Protein AF-A0A966UN78-F1 (afdb_monomer_lite)

pLDDT: mean 95.34, std 5.58, range [66.38, 98.81]

Structure (mmCIF, N/CA/C/O backbone):
data_AF-A0A966UN78-F1
#
_entry.id   AF-A0A966UN78-F1
#
loop_
_atom_site.group_PDB
_atom_site.id
_atom_site.type_symbol
_atom_site.label_atom_id
_atom_site.label_alt_id
_atom_site.label_comp_id
_atom_site.label_asym_id
_atom_site.label_entity_id
_atom_site.label_seq_id
_atom_site.pdbx_PDB_ins_code
_atom_site.Cartn_x
_atom_site.Cartn_y
_atom_site.Cartn_z
_atom_site.occupancy
_atom_site.B_iso_or_equiv
_atom_site.auth_seq_id
_atom_site.auth_comp_id
_atom_site.auth_asym_id
_atom_site.auth_atom_id
_atom_site.pdbx_PDB_model_num
ATOM 1 N N . MET A 1 1 ? -16.111 4.090 7.405 1.00 94.88 1 MET A N 1
ATOM 2 C CA . MET A 1 1 ? -15.832 3.271 8.612 1.00 94.88 1 MET A CA 1
ATOM 3 C C . MET A 1 1 ? -16.312 3.944 9.893 1.00 94.88 1 MET A C 1
ATOM 5 O O . MET A 1 1 ? -17.279 3.450 10.455 1.00 94.88 1 MET A O 1
ATOM 9 N N . ARG A 1 2 ? -15.715 5.064 10.340 1.00 96.12 2 ARG A N 1
ATOM 10 C CA . ARG A 1 2 ? -16.101 5.729 11.603 1.00 96.12 2 ARG A CA 1
ATOM 11 C C . ARG A 1 2 ? -17.597 6.053 11.703 1.00 96.12 2 ARG A C 1
ATOM 13 O O . ARG A 1 2 ? -18.229 5.665 12.675 1.00 96.12 2 ARG A O 1
ATOM 20 N N . GLU A 1 3 ? -18.175 6.699 10.687 1.00 94.56 3 GLU A N 1
ATOM 21 C CA . GLU A 1 3 ? -19.609 7.063 10.683 1.00 94.56 3 GLU A CA 1
ATOM 22 C C . GLU A 1 3 ? -20.559 5.854 10.698 1.00 94.56 3 GLU A C 1
ATOM 24 O O . GLU A 1 3 ? -21.733 5.993 11.016 1.00 94.56 3 GLU A O 1
ATOM 29 N N . ARG A 1 4 ? -20.049 4.657 10.385 1.00 95.06 4 ARG A N 1
ATOM 30 C CA . ARG A 1 4 ? -20.798 3.394 10.399 1.00 95.06 4 ARG A CA 1
ATOM 31 C C . ARG A 1 4 ? -20.566 2.588 11.684 1.00 95.06 4 ARG A C 1
ATOM 33 O O . ARG A 1 4 ? -20.842 1.398 11.718 1.00 95.06 4 ARG A O 1
ATOM 40 N N . GLY A 1 5 ? -20.028 3.221 12.729 1.00 97.06 5 GLY A N 1
ATOM 41 C CA . GLY A 1 5 ? -19.839 2.616 14.052 1.00 97.06 5 GLY A CA 1
ATOM 42 C C . GLY A 1 5 ? -18.548 1.811 14.226 1.00 97.06 5 GLY A C 1
ATOM 43 O O . GLY A 1 5 ? -18.274 1.341 15.327 1.00 97.06 5 GLY A O 1
ATOM 44 N N . ALA A 1 6 ? -17.721 1.673 13.185 1.00 98.19 6 ALA A N 1
ATOM 45 C CA . ALA A 1 6 ? -16.423 1.019 13.316 1.00 98.19 6 ALA A CA 1
ATOM 46 C C . ALA A 1 6 ? -15.405 1.910 14.055 1.00 98.19 6 ALA A C 1
ATOM 48 O O . ALA A 1 6 ? -15.526 3.139 14.114 1.00 98.19 6 ALA A O 1
ATOM 49 N N . MET A 1 7 ? -14.353 1.273 14.566 1.00 98.38 7 MET A N 1
ATOM 50 C CA . MET A 1 7 ? -13.231 1.910 15.255 1.00 98.38 7 MET A CA 1
ATOM 51 C C . MET A 1 7 ? -11.964 1.829 14.390 1.00 98.38 7 MET A C 1
ATOM 53 O O . MET A 1 7 ? -11.153 0.933 14.601 1.00 98.38 7 MET A O 1
ATOM 57 N N . PRO A 1 8 ? -11.799 2.698 13.372 1.00 98.44 8 PRO A N 1
ATOM 58 C CA . PRO A 1 8 ? -10.654 2.618 12.472 1.00 98.44 8 PRO A CA 1
ATOM 59 C C . PRO A 1 8 ? -9.356 2.993 13.187 1.00 98.44 8 PRO A C 1
ATOM 61 O O . PRO A 1 8 ? -9.290 4.034 13.836 1.00 98.44 8 PRO A O 1
ATOM 64 N N . TYR A 1 9 ? -8.325 2.178 13.003 1.00 98.75 9 TYR A N 1
ATOM 65 C CA . TYR A 1 9 ? -6.932 2.513 13.287 1.00 98.75 9 TYR A CA 1
ATOM 66 C C . TYR A 1 9 ? -6.228 2.736 11.947 1.00 98.75 9 TYR A C 1
ATOM 68 O O . TYR A 1 9 ? -6.509 2.025 10.980 1.00 98.75 9 TYR A O 1
ATOM 76 N N . ALA A 1 10 ? -5.355 3.735 11.870 1.00 98.62 10 ALA A N 1
ATOM 77 C CA . ALA A 1 10 ? -4.631 4.070 10.651 1.00 98.62 10 ALA A CA 1
ATOM 78 C C . ALA A 1 10 ? -3.139 3.768 10.812 1.00 98.62 10 ALA A C 1
ATOM 80 O O . ALA A 1 10 ? -2.487 4.282 11.716 1.00 98.62 10 ALA A O 1
ATOM 81 N N . TYR A 1 11 ? -2.588 2.973 9.900 1.00 98.56 11 TYR A N 1
ATOM 82 C CA . TYR A 1 11 ? -1.167 2.644 9.870 1.00 98.56 11 TYR A CA 1
ATOM 83 C C . TYR A 1 11 ? -0.613 3.077 8.520 1.00 98.56 11 TYR A C 1
ATOM 85 O O . TYR A 1 11 ? -1.038 2.578 7.480 1.00 98.56 11 TYR A O 1
ATOM 93 N N . THR A 1 12 ? 0.295 4.043 8.543 1.00 98.50 12 THR A N 1
ATOM 94 C CA . THR A 1 12 ? 0.973 4.560 7.352 1.00 98.50 12 THR A CA 1
ATOM 95 C C . THR A 1 12 ? 2.371 3.975 7.330 1.00 98.50 12 THR A C 1
ATOM 97 O O . THR A 1 12 ? 3.087 4.111 8.315 1.00 98.50 12 THR A O 1
ATOM 100 N N . ALA A 1 13 ? 2.765 3.315 6.245 1.00 98.38 13 ALA A N 1
ATOM 101 C CA . ALA A 1 13 ? 4.126 2.813 6.106 1.00 98.38 13 ALA A CA 1
ATOM 102 C C . ALA A 1 13 ? 5.032 3.913 5.539 1.00 98.38 13 ALA A C 1
ATOM 104 O O . ALA A 1 13 ? 4.772 4.399 4.441 1.00 98.38 13 ALA A O 1
ATOM 105 N N . ASP A 1 14 ? 6.111 4.260 6.239 1.00 98.19 14 ASP A N 1
ATOM 106 C CA . ASP A 1 14 ? 7.225 4.966 5.607 1.00 98.19 14 ASP A CA 1
ATOM 107 C C . ASP A 1 14 ? 8.073 3.938 4.853 1.00 98.19 14 ASP A C 1
ATOM 109 O O . ASP A 1 14 ? 8.809 3.144 5.439 1.00 98.19 14 ASP A O 1
ATOM 113 N N . ILE A 1 15 ? 7.915 3.929 3.532 1.00 98.00 15 ILE A N 1
ATOM 114 C CA . ILE A 1 15 ? 8.659 3.076 2.598 1.00 98.00 15 ILE A CA 1
ATOM 115 C C . ILE A 1 15 ? 9.597 3.897 1.705 1.00 98.00 15 ILE A C 1
ATOM 117 O O . ILE A 1 15 ? 10.007 3.413 0.650 1.00 98.00 15 ILE A O 1
ATOM 121 N N . GLY A 1 16 ? 9.915 5.137 2.104 1.00 96.75 16 GLY A N 1
ATOM 122 C CA . GLY A 1 16 ? 10.785 6.044 1.352 1.00 96.75 16 GLY A CA 1
ATOM 123 C C . GLY A 1 16 ? 10.235 6.389 -0.032 1.00 96.75 16 GLY A C 1
ATOM 124 O O . GLY A 1 16 ? 10.958 6.289 -1.020 1.00 96.75 16 GLY A O 1
ATOM 125 N N . GLN A 1 17 ? 8.941 6.713 -0.117 1.00 95.62 17 GLN A N 1
ATOM 126 C CA . GLN A 1 17 ? 8.299 7.051 -1.389 1.00 95.62 17 GLN A CA 1
ATOM 127 C C . GLN A 1 17 ? 8.908 8.341 -1.966 1.00 95.62 17 GLN A C 1
ATOM 129 O O . GLN A 1 17 ? 8.935 9.350 -1.263 1.00 95.62 17 GLN A O 1
ATOM 134 N N . PRO A 1 18 ? 9.378 8.344 -3.226 1.00 93.38 18 PRO A N 1
ATOM 135 C CA . PRO A 1 18 ? 9.997 9.527 -3.826 1.00 93.38 18 PRO A CA 1
ATOM 136 C C . PRO A 1 18 ? 8.992 10.647 -4.142 1.00 93.38 18 PRO A C 1
ATOM 138 O O . PRO A 1 18 ? 9.383 11.799 -4.303 1.00 93.38 18 PRO A O 1
ATOM 141 N N . ASP A 1 19 ? 7.698 10.329 -4.220 1.00 89.12 19 ASP A N 1
ATOM 142 C CA . ASP A 1 19 ? 6.615 11.262 -4.534 1.00 89.12 19 ASP A CA 1
ATOM 143 C C . ASP A 1 19 ? 5.827 11.762 -3.313 1.00 89.12 19 ASP A C 1
ATOM 145 O O . ASP A 1 19 ? 4.853 12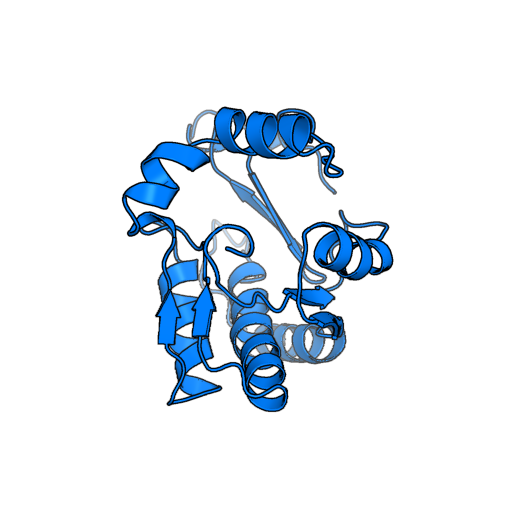.500 -3.485 1.00 89.12 19 ASP A O 1
ATOM 149 N N . GLU A 1 20 ? 6.248 11.414 -2.094 1.00 89.06 20 GLU A N 1
ATOM 150 C CA . GLU A 1 20 ? 5.646 11.912 -0.856 1.00 89.06 20 GLU A CA 1
ATOM 151 C C . GLU A 1 20 ? 6.626 12.811 -0.097 1.00 89.06 20 GLU A C 1
ATOM 153 O O . GLU A 1 20 ? 7.712 12.400 0.303 1.00 89.06 20 GLU A O 1
ATOM 158 N N . THR A 1 21 ? 6.227 14.065 0.110 1.00 87.38 21 THR A N 1
ATOM 159 C CA . THR A 1 21 ? 7.063 15.097 0.740 1.00 87.38 21 THR A CA 1
ATOM 160 C C . THR A 1 21 ? 6.675 15.377 2.188 1.00 87.38 21 THR A C 1
ATOM 162 O O . THR A 1 21 ? 7.410 16.074 2.880 1.00 87.38 21 THR A O 1
ATOM 165 N N . ASP A 1 22 ? 5.512 14.898 2.639 1.00 91.06 22 ASP A N 1
ATOM 166 C CA . ASP A 1 22 ? 4.956 15.206 3.960 1.00 91.06 22 ASP A CA 1
ATOM 167 C C . ASP A 1 22 ? 4.225 13.991 4.565 1.00 91.06 22 ASP A C 1
ATOM 169 O O . ASP A 1 22 ? 3.014 14.006 4.829 1.00 91.06 22 ASP A O 1
ATOM 173 N N . LEU A 1 23 ? 4.989 12.913 4.790 1.00 92.25 23 LEU A N 1
ATOM 174 C CA . LEU A 1 23 ? 4.516 11.699 5.471 1.00 92.25 23 LEU A CA 1
ATOM 175 C C . LEU A 1 23 ? 4.018 11.992 6.895 1.00 92.25 23 LEU A C 1
ATOM 177 O O . LEU A 1 23 ? 3.035 11.393 7.340 1.00 92.25 23 LEU A O 1
ATOM 181 N N . GLU A 1 24 ? 4.662 12.922 7.605 1.00 92.62 24 GLU A N 1
ATOM 182 C CA . GLU A 1 24 ? 4.331 13.262 8.996 1.00 92.62 24 GLU A CA 1
ATOM 183 C C . GLU A 1 24 ? 2.919 13.852 9.138 1.00 92.62 24 GLU A C 1
ATOM 185 O O . GLU A 1 24 ? 2.257 13.643 10.158 1.00 92.62 24 GLU A O 1
ATOM 190 N N . SER A 1 25 ? 2.393 14.514 8.101 1.00 93.81 25 SER A N 1
ATOM 191 C CA . SER A 1 25 ? 1.007 14.998 8.099 1.00 93.81 25 SER A CA 1
ATOM 192 C C . SER A 1 25 ? -0.053 13.891 8.024 1.00 93.81 25 SER A C 1
ATOM 194 O O . SER A 1 25 ? -1.219 14.131 8.361 1.00 93.81 25 SER A O 1
ATOM 196 N N . ILE A 1 26 ? 0.288 12.689 7.541 1.00 95.56 26 ILE A N 1
ATOM 197 C CA . ILE A 1 26 ? -0.699 11.642 7.232 1.00 95.56 26 ILE A CA 1
ATOM 198 C C . ILE A 1 26 ? -1.404 11.133 8.499 1.00 95.56 26 ILE A C 1
ATOM 200 O O . ILE A 1 26 ? -2.643 11.138 8.506 1.00 95.56 26 ILE A O 1
ATOM 204 N N . PRO A 1 27 ? -0.702 10.763 9.593 1.00 96.69 27 PRO A N 1
ATOM 205 C CA . PRO A 1 27 ? -1.364 10.359 10.832 1.00 96.69 27 PRO A CA 1
ATOM 206 C C . PRO A 1 27 ? -2.290 11.442 11.397 1.00 96.69 27 PRO A C 1
ATOM 208 O O . PRO A 1 27 ? -3.403 11.141 11.836 1.00 96.69 27 PRO A O 1
ATOM 211 N N . GLN A 1 28 ? -1.881 12.713 11.317 1.00 95.25 28 GLN A N 1
ATOM 212 C CA . GLN A 1 28 ? -2.699 13.831 11.784 1.00 95.25 28 GLN A CA 1
ATOM 213 C C . GLN A 1 28 ? -3.993 13.958 10.969 1.00 95.25 28 GLN A C 1
ATOM 215 O O . GLN A 1 28 ? -5.076 14.084 11.545 1.00 95.25 28 GLN A O 1
ATOM 220 N N . ARG A 1 29 ? -3.916 13.846 9.635 1.00 95.19 29 ARG A N 1
ATOM 221 C CA . ARG A 1 29 ? -5.107 13.826 8.767 1.00 95.19 29 ARG A CA 1
ATOM 222 C C . ARG A 1 29 ? -6.015 12.635 9.071 1.00 95.19 29 ARG A C 1
ATOM 224 O O . ARG A 1 29 ? -7.231 12.801 9.142 1.00 95.19 29 ARG A O 1
ATOM 231 N N . ALA A 1 30 ? -5.450 11.453 9.316 1.00 97.12 30 ALA A N 1
ATOM 232 C CA . ALA A 1 30 ? -6.228 10.274 9.688 1.00 97.12 30 ALA A CA 1
ATOM 233 C C . ALA A 1 30 ? -6.997 10.476 11.007 1.00 97.12 30 ALA A C 1
ATOM 235 O O . ALA A 1 30 ? -8.173 10.111 11.097 1.00 97.12 30 ALA A O 1
ATOM 236 N N . LYS A 1 31 ? -6.380 11.120 12.009 1.00 97.19 31 LYS A N 1
ATOM 237 C CA . LYS A 1 31 ? -7.064 11.531 13.248 1.00 97.19 31 LYS A CA 1
ATOM 238 C C . LYS A 1 31 ? -8.188 12.530 12.968 1.00 97.19 31 LYS A C 1
ATOM 240 O O . LYS A 1 31 ? -9.280 12.357 13.504 1.00 97.19 31 LYS A O 1
ATOM 245 N N . THR A 1 32 ? -7.983 13.506 12.078 1.00 96.44 32 THR A N 1
ATOM 246 C CA . THR A 1 32 ? -9.046 14.434 11.638 1.00 96.44 32 THR A CA 1
ATOM 247 C C . THR A 1 32 ? -10.232 13.707 10.992 1.00 96.44 32 THR A C 1
ATOM 249 O O . THR A 1 32 ? -11.374 14.094 11.220 1.00 96.44 32 THR A O 1
ATOM 252 N N . TYR A 1 33 ? -10.001 12.619 10.250 1.00 96.50 33 TYR A N 1
ATOM 253 C CA . TYR A 1 33 ? -11.073 11.773 9.694 1.00 96.50 33 TYR A CA 1
ATOM 254 C C . TYR A 1 33 ? -11.727 10.836 10.727 1.00 96.50 33 TYR A C 1
ATOM 256 O O . TYR A 1 33 ? -12.666 10.104 10.403 1.00 96.50 33 TYR A O 1
ATOM 264 N N . GLY A 1 34 ? -11.244 10.843 11.972 1.00 97.06 34 GLY A N 1
ATOM 265 C CA . GLY A 1 34 ? -11.802 10.082 13.080 1.00 97.06 34 GLY A CA 1
ATOM 266 C C . GLY A 1 34 ? -11.132 8.734 13.337 1.00 97.06 34 GLY A C 1
ATOM 267 O O . GLY A 1 34 ? -11.793 7.854 13.884 1.00 97.06 34 GLY A O 1
ATOM 268 N N . ALA A 1 35 ? -9.865 8.519 12.973 1.00 98.31 35 ALA A N 1
ATOM 269 C CA . ALA A 1 35 ? -9.115 7.349 13.444 1.00 98.31 35 ALA A CA 1
ATOM 270 C C . ALA A 1 35 ? -9.034 7.318 14.988 1.00 98.31 35 ALA A C 1
ATOM 272 O O . ALA A 1 35 ? -8.882 8.364 15.613 1.00 98.31 35 ALA A O 1
ATOM 273 N N . VAL A 1 36 ? -9.162 6.134 15.607 1.00 98.12 36 VAL A N 1
ATOM 274 C CA . VAL A 1 36 ? -8.910 5.938 17.049 1.00 98.12 36 VAL A CA 1
ATOM 275 C C . VAL A 1 36 ? -7.449 6.237 17.323 1.00 98.12 36 VAL A C 1
ATOM 277 O O . VAL A 1 36 ? -7.151 7.159 18.068 1.00 98.12 36 VAL A O 1
ATOM 280 N N . GLU A 1 37 ? -6.556 5.524 16.641 1.00 98.00 37 GLU A N 1
ATOM 281 C CA . GLU A 1 37 ? -5.123 5.779 16.614 1.00 98.00 37 GLU A CA 1
ATOM 282 C C . GLU A 1 37 ? -4.610 5.862 15.183 1.00 98.00 37 GLU A C 1
ATOM 284 O O . GLU A 1 37 ? -5.212 5.313 14.257 1.00 98.00 37 GLU A O 1
ATOM 289 N N . ALA A 1 38 ? -3.522 6.607 15.005 1.00 98.38 38 ALA A N 1
ATOM 290 C CA . ALA A 1 38 ? -2.875 6.788 13.719 1.00 98.38 38 ALA A CA 1
ATOM 291 C C . ALA A 1 38 ? -1.361 6.784 13.917 1.00 98.38 38 ALA A C 1
ATOM 293 O O . ALA A 1 38 ? -0.849 7.574 14.709 1.00 98.38 38 ALA A O 1
ATOM 294 N N . LYS A 1 39 ? -0.658 5.900 13.213 1.00 97.94 39 LYS A N 1
ATOM 295 C CA . LYS A 1 39 ? 0.786 5.706 13.350 1.00 97.94 39 LYS A CA 1
ATOM 296 C C . LYS A 1 39 ? 1.486 5.807 12.004 1.00 97.94 39 LYS A C 1
ATOM 298 O O . LYS A 1 39 ? 0.954 5.359 10.986 1.00 97.94 39 LYS A O 1
ATOM 303 N N . LEU A 1 40 ? 2.693 6.359 12.034 1.00 98.31 40 LEU A N 1
ATOM 304 C CA . LEU A 1 40 ? 3.682 6.214 10.974 1.00 98.31 40 LEU A CA 1
ATOM 305 C C . LEU A 1 40 ? 4.629 5.078 11.378 1.00 98.31 40 LEU A C 1
ATOM 307 O O . LEU A 1 40 ? 5.187 5.102 12.473 1.00 98.31 40 LEU A O 1
ATOM 311 N N . VAL A 1 41 ? 4.758 4.069 10.524 1.00 98.38 41 VAL A N 1
ATOM 312 C CA . VAL A 1 41 ? 5.540 2.853 10.759 1.00 98.38 41 VAL A CA 1
ATOM 313 C C . VAL A 1 41 ? 6.741 2.884 9.825 1.00 98.38 41 VAL A C 1
ATOM 315 O O . VAL A 1 41 ? 6.574 2.750 8.612 1.00 98.38 41 VAL A O 1
ATOM 318 N N . ASP A 1 42 ? 7.942 3.060 10.376 1.00 98.00 42 ASP A N 1
ATOM 319 C CA . ASP A 1 42 ? 9.169 3.050 9.577 1.00 98.00 42 ASP A CA 1
ATOM 320 C C . ASP A 1 42 ? 9.450 1.642 9.043 1.00 98.00 42 ASP A C 1
ATOM 322 O O . ASP A 1 42 ? 9.716 0.707 9.797 1.00 98.00 42 ASP A O 1
ATOM 326 N N . CYS A 1 43 ? 9.351 1.489 7.726 1.00 98.50 43 CYS A N 1
ATOM 327 C CA . CYS A 1 43 ? 9.563 0.234 7.015 1.00 98.50 43 CYS A CA 1
ATOM 328 C C . CYS A 1 43 ? 10.838 0.267 6.158 1.00 98.50 43 CYS A C 1
ATOM 330 O O . CYS A 1 43 ? 11.139 -0.721 5.485 1.00 98.50 43 CYS A O 1
ATOM 332 N N . ARG A 1 44 ? 11.577 1.386 6.142 1.00 98.38 44 ARG A N 1
ATOM 333 C CA . ARG A 1 44 ? 12.662 1.631 5.179 1.00 98.38 44 ARG A CA 1
ATOM 334 C C . ARG A 1 44 ? 13.818 0.668 5.360 1.00 98.38 44 ARG A C 1
ATOM 336 O O . ARG A 1 44 ? 14.284 0.105 4.376 1.00 98.38 44 ARG A O 1
ATOM 343 N N . GLU A 1 45 ? 14.258 0.453 6.597 1.00 98.38 45 GLU A N 1
ATOM 344 C CA . GLU A 1 45 ? 15.389 -0.436 6.878 1.00 98.38 45 GLU A CA 1
ATOM 345 C C . GLU A 1 45 ? 15.108 -1.857 6.380 1.00 98.38 45 GLU A C 1
ATOM 347 O O . GLU A 1 45 ? 15.887 -2.400 5.595 1.00 98.38 45 GLU A O 1
ATOM 352 N N . LEU A 1 46 ? 13.961 -2.429 6.762 1.00 98.12 46 LEU A N 1
ATOM 353 C CA . LEU A 1 46 ? 13.591 -3.775 6.332 1.00 98.12 46 LEU A CA 1
ATOM 354 C C . LEU A 1 46 ? 13.378 -3.837 4.816 1.00 98.12 46 LEU A C 1
ATOM 356 O O . LEU A 1 46 ? 13.820 -4.783 4.172 1.00 98.12 46 LEU A O 1
ATOM 360 N N . LEU A 1 47 ? 12.760 -2.815 4.218 1.00 98.69 47 LEU A N 1
ATOM 361 C CA . LEU A 1 47 ? 12.596 -2.751 2.768 1.00 98.69 47 LEU A CA 1
ATOM 362 C C . LEU A 1 47 ? 13.939 -2.740 2.043 1.00 98.69 47 LEU A C 1
ATOM 364 O O . LEU A 1 47 ? 14.100 -3.468 1.063 1.00 98.69 47 LEU A O 1
ATOM 368 N N . VAL A 1 48 ? 14.920 -1.980 2.530 1.00 98.69 48 VAL A N 1
ATOM 369 C CA . VAL A 1 48 ? 16.275 -1.989 1.973 1.00 98.69 48 VAL A CA 1
ATOM 370 C C . VAL A 1 48 ? 16.929 -3.365 2.148 1.00 98.69 48 VAL A C 1
ATOM 372 O O . VAL A 1 48 ? 17.499 -3.905 1.202 1.00 98.69 48 VAL A O 1
ATOM 375 N N . GLN A 1 49 ? 16.808 -3.994 3.313 1.00 98.62 49 GLN A N 1
ATOM 376 C CA . GLN A 1 49 ? 17.366 -5.332 3.540 1.00 98.62 49 GLN A CA 1
ATOM 377 C C . GLN A 1 49 ? 16.772 -6.387 2.587 1.00 98.62 49 GLN A C 1
ATOM 379 O O . GLN A 1 49 ? 17.519 -7.155 1.973 1.00 98.62 49 GLN A O 1
ATOM 384 N N . GLU A 1 50 ? 15.452 -6.391 2.394 1.00 98.50 50 GLU A N 1
ATOM 385 C CA . GLU A 1 50 ? 14.775 -7.315 1.474 1.00 98.50 50 GLU A CA 1
ATOM 386 C C . GLU A 1 50 ? 15.168 -7.063 0.010 1.00 98.50 50 GLU A C 1
ATOM 388 O O . GLU A 1 50 ? 15.403 -8.006 -0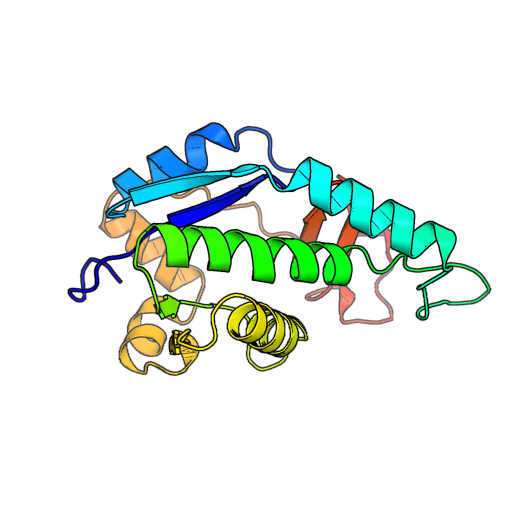.746 1.00 98.50 50 GLU A O 1
ATOM 393 N N . GLY A 1 51 ? 15.318 -5.799 -0.399 1.00 98.56 51 GLY A N 1
ATOM 394 C CA . GLY A 1 51 ? 15.777 -5.467 -1.751 1.00 98.56 51 GLY A CA 1
ATOM 395 C C . GLY A 1 51 ? 17.225 -5.879 -2.019 1.00 98.56 51 GLY A C 1
ATOM 396 O O . GLY A 1 51 ? 17.522 -6.433 -3.078 1.00 98.56 51 GLY A O 1
ATOM 397 N N . LEU A 1 52 ? 18.121 -5.695 -1.044 1.00 98.75 52 LEU A N 1
ATOM 398 C CA . LEU A 1 52 ? 19.500 -6.186 -1.138 1.00 98.75 52 LEU A CA 1
ATOM 399 C C . LEU A 1 52 ? 19.550 -7.716 -1.198 1.00 98.75 52 LEU A C 1
ATOM 401 O O . LEU A 1 52 ? 20.317 -8.272 -1.983 1.00 98.75 52 LEU A O 1
ATOM 405 N N . THR A 1 53 ? 18.701 -8.397 -0.429 1.00 98.69 53 THR A N 1
ATOM 406 C CA . THR A 1 53 ? 18.579 -9.860 -0.474 1.00 98.69 53 THR A CA 1
ATOM 407 C C . THR A 1 53 ? 18.106 -10.327 -1.851 1.00 98.69 53 THR A C 1
ATOM 409 O O . THR A 1 53 ? 18.711 -11.224 -2.438 1.00 98.69 53 THR A O 1
ATOM 412 N N . ALA A 1 54 ? 17.083 -9.677 -2.416 1.00 98.62 54 ALA A N 1
ATOM 413 C CA . ALA A 1 54 ? 16.588 -9.972 -3.760 1.00 98.62 54 ALA A CA 1
ATOM 414 C C . ALA A 1 54 ? 17.657 -9.758 -4.842 1.00 98.62 54 ALA A C 1
ATOM 416 O O . ALA A 1 54 ? 17.751 -10.547 -5.784 1.00 98.62 54 ALA A O 1
ATOM 417 N N . LEU A 1 55 ? 18.491 -8.724 -4.689 1.00 98.50 55 LEU A N 1
ATOM 418 C CA . LEU A 1 55 ? 19.632 -8.474 -5.566 1.00 98.50 55 LEU A CA 1
ATOM 419 C C . LEU A 1 55 ? 20.676 -9.591 -5.473 1.00 98.50 55 LEU A C 1
ATOM 421 O O . LEU A 1 55 ? 21.117 -10.094 -6.504 1.00 98.50 55 LEU A O 1
ATOM 425 N N . GLN A 1 56 ? 21.044 -10.005 -4.259 1.00 98.69 56 GLN A N 1
ATOM 426 C CA . GLN A 1 56 ? 22.044 -11.052 -4.029 1.00 98.69 56 GLN A CA 1
ATOM 427 C C . GLN A 1 56 ? 21.637 -12.404 -4.623 1.00 98.69 56 GLN A C 1
ATOM 429 O O . GLN A 1 56 ? 22.490 -13.122 -5.142 1.00 98.69 56 GLN A O 1
ATOM 434 N N . CYS A 1 57 ? 20.351 -12.755 -4.567 1.00 98.38 57 CYS A N 1
ATOM 435 C CA . CYS A 1 57 ? 19.851 -14.014 -5.121 1.00 98.38 57 CYS A CA 1
ATOM 436 C C . CYS A 1 57 ? 19.333 -13.901 -6.563 1.00 98.38 57 CYS A C 1
ATOM 438 O O . CYS A 1 57 ? 18.912 -14.906 -7.134 1.00 98.38 57 CYS A O 1
ATOM 440 N N . GLY A 1 58 ? 19.360 -12.705 -7.160 1.00 97.94 58 GLY A N 1
ATOM 441 C CA . GLY A 1 58 ? 18.864 -12.473 -8.515 1.00 97.94 58 GLY A CA 1
ATOM 442 C C . GLY A 1 58 ? 17.378 -12.805 -8.674 1.00 97.94 58 GLY A C 1
ATOM 443 O O . GLY A 1 58 ? 16.985 -13.358 -9.700 1.00 97.94 58 GLY A O 1
ATOM 444 N N . ALA A 1 59 ? 16.547 -12.497 -7.671 1.00 98.44 59 ALA A N 1
ATOM 445 C CA . ALA A 1 59 ? 15.120 -12.838 -7.634 1.00 98.44 59 ALA A CA 1
ATOM 446 C C . ALA A 1 59 ? 14.258 -11.961 -8.566 1.00 98.44 59 ALA A C 1
ATOM 448 O O . ALA A 1 59 ? 13.257 -11.370 -8.153 1.00 98.44 59 ALA A O 1
ATOM 449 N N . PHE A 1 60 ? 14.625 -11.889 -9.847 1.00 98.44 60 PHE A N 1
ATOM 450 C CA . PHE A 1 60 ? 13.992 -11.056 -10.866 1.00 98.44 60 PHE A CA 1
ATOM 451 C C . PHE A 1 60 ? 13.611 -11.909 -12.076 1.00 98.44 60 PHE A C 1
ATOM 453 O O . PHE A 1 60 ? 14.466 -12.353 -12.837 1.00 98.44 60 PHE A O 1
ATOM 460 N N . HIS A 1 61 ? 12.314 -12.158 -12.249 1.00 98.31 61 HIS A N 1
ATOM 461 C CA . HIS A 1 61 ? 11.811 -13.080 -13.274 1.00 98.31 61 HIS A CA 1
ATOM 462 C C . HIS A 1 61 ? 11.189 -12.368 -14.484 1.00 98.31 61 HIS A C 1
ATOM 464 O O . HIS A 1 61 ? 11.063 -12.970 -15.547 1.00 98.31 61 HIS A O 1
ATOM 470 N N . ILE A 1 62 ? 10.810 -11.091 -14.352 1.00 98.56 62 ILE A N 1
ATOM 471 C CA . ILE A 1 62 ? 10.228 -10.306 -15.447 1.00 98.56 62 ILE A CA 1
ATOM 472 C C . ILE A 1 62 ? 11.356 -9.587 -16.178 1.00 98.56 62 ILE A C 1
ATOM 474 O O . ILE A 1 62 ? 11.988 -8.675 -15.638 1.00 98.56 62 ILE A O 1
ATOM 478 N N . THR A 1 63 ? 11.599 -10.000 -17.420 1.00 98.25 63 THR A N 1
ATOM 479 C CA . THR A 1 63 ? 12.622 -9.402 -18.278 1.00 98.25 63 THR A CA 1
ATOM 480 C C . THR A 1 63 ? 12.141 -9.286 -19.720 1.00 98.25 63 THR A C 1
ATOM 482 O O . THR A 1 63 ? 11.282 -10.039 -20.178 1.00 98.25 63 THR A O 1
ATOM 485 N N . THR A 1 64 ? 12.689 -8.330 -20.464 1.00 98.25 64 THR A N 1
ATOM 486 C CA . THR A 1 64 ? 12.484 -8.212 -21.914 1.00 98.25 64 THR A CA 1
ATOM 487 C C . THR A 1 64 ? 13.792 -7.778 -22.559 1.00 98.25 64 THR A C 1
ATOM 489 O O . THR A 1 64 ? 14.284 -6.684 -22.289 1.00 98.25 64 THR A O 1
ATOM 492 N N . ALA A 1 65 ? 14.380 -8.651 -23.385 1.00 97.69 65 ALA A N 1
ATOM 493 C CA . ALA A 1 65 ? 15.670 -8.419 -24.049 1.00 97.69 65 ALA A CA 1
ATOM 494 C C . ALA A 1 65 ? 16.784 -7.937 -23.087 1.00 97.69 65 ALA A C 1
ATOM 496 O O . ALA A 1 65 ? 17.528 -7.008 -23.391 1.00 97.69 65 ALA A O 1
ATOM 497 N N . GLY A 1 66 ? 16.861 -8.538 -21.894 1.00 96.06 66 GLY A N 1
ATOM 498 C CA . GLY A 1 66 ? 17.851 -8.195 -20.865 1.00 96.06 66 GLY A CA 1
ATOM 499 C C . GLY A 1 66 ? 17.510 -6.974 -20.000 1.00 96.06 66 GLY A C 1
ATOM 500 O O . GLY A 1 66 ? 18.216 -6.718 -19.030 1.00 96.06 66 GLY A O 1
ATOM 501 N N . LYS A 1 67 ? 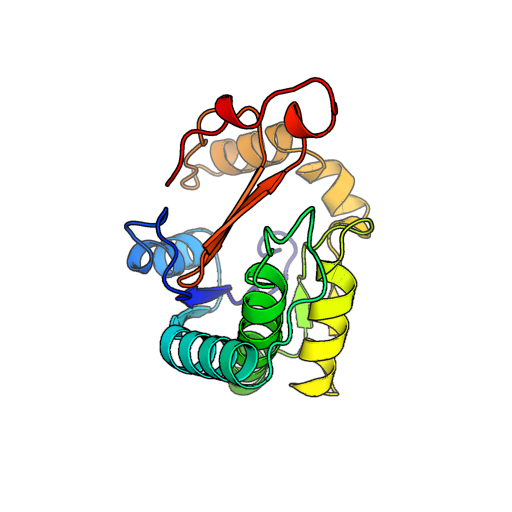16.429 -6.237 -20.293 1.00 97.69 67 LYS A N 1
ATOM 502 C CA . LYS A 1 67 ? 15.900 -5.206 -19.386 1.00 97.69 67 LYS A CA 1
ATOM 503 C C . LYS A 1 67 ? 15.059 -5.870 -18.305 1.00 97.69 67 LYS A C 1
ATOM 505 O O . LYS A 1 67 ? 14.123 -6.599 -18.630 1.00 97.69 67 LYS A O 1
ATOM 510 N N . THR A 1 68 ? 15.382 -5.603 -17.047 1.00 98.38 68 THR A N 1
ATOM 511 C CA . THR A 1 68 ? 14.829 -6.321 -15.893 1.00 98.38 68 THR A CA 1
ATOM 512 C C . THR A 1 68 ? 13.916 -5.427 -15.069 1.00 98.38 68 THR A C 1
ATOM 514 O O . THR A 1 68 ? 14.271 -4.294 -14.755 1.00 98.38 68 THR A O 1
ATOM 517 N N . TYR A 1 69 ? 12.758 -5.959 -14.678 1.00 98.44 69 TYR A N 1
ATOM 518 C CA . TYR A 1 69 ? 11.960 -5.395 -13.594 1.00 98.44 69 TYR A CA 1
ATOM 519 C C . TYR A 1 69 ? 12.402 -6.010 -12.264 1.00 98.44 69 TYR A C 1
ATOM 521 O O . TYR A 1 69 ? 12.330 -7.223 -12.066 1.00 98.44 69 TYR A O 1
ATOM 529 N N . PHE A 1 70 ? 12.836 -5.162 -11.334 1.00 98.50 70 PHE A N 1
ATOM 530 C CA . PHE A 1 70 ? 13.462 -5.582 -10.078 1.00 98.50 70 PHE A CA 1
ATOM 531 C C . PHE A 1 70 ? 12.471 -5.967 -8.965 1.00 98.50 70 PHE A C 1
ATOM 533 O O . PHE A 1 70 ? 12.826 -5.940 -7.792 1.00 98.50 70 PHE A O 1
ATOM 540 N N . ASN A 1 71 ? 11.225 -6.326 -9.304 1.00 98.56 71 ASN A N 1
ATOM 541 C CA . ASN A 1 71 ? 10.208 -6.761 -8.334 1.00 98.56 71 ASN A CA 1
ATOM 542 C C . ASN A 1 71 ? 9.988 -5.782 -7.161 1.00 98.56 71 ASN A C 1
ATOM 544 O O . ASN A 1 71 ? 9.652 -6.192 -6.048 1.00 98.56 71 ASN A O 1
ATOM 548 N N . THR A 1 72 ? 10.118 -4.479 -7.420 1.00 98.44 72 THR A N 1
ATOM 549 C CA . THR A 1 72 ? 10.056 -3.423 -6.395 1.00 98.44 72 THR A CA 1
ATOM 550 C C . THR A 1 72 ? 8.706 -3.368 -5.672 1.00 98.44 72 THR A C 1
ATOM 552 O O . THR A 1 72 ? 8.669 -3.216 -4.451 1.00 98.44 72 THR A O 1
ATOM 555 N N . THR A 1 73 ? 7.590 -3.558 -6.384 1.00 98.62 73 THR A N 1
ATOM 556 C CA . THR A 1 73 ? 6.245 -3.612 -5.783 1.00 98.62 73 THR A CA 1
ATOM 557 C C . THR A 1 73 ? 6.061 -4.869 -4.920 1.00 98.62 73 THR A C 1
ATOM 559 O O . THR A 1 73 ? 5.737 -4.706 -3.743 1.00 98.62 73 THR A O 1
ATOM 562 N N . PRO A 1 74 ? 6.304 -6.110 -5.409 1.00 98.56 74 PRO A N 1
ATOM 563 C CA . PRO A 1 74 ? 6.268 -7.312 -4.570 1.00 98.56 74 PRO A CA 1
ATOM 564 C C . PRO A 1 74 ? 7.070 -7.201 -3.265 1.00 98.56 74 PRO A C 1
ATOM 566 O O . PRO A 1 74 ? 6.546 -7.561 -2.212 1.00 98.56 74 PRO A O 1
ATOM 569 N N . LEU A 1 75 ? 8.295 -6.662 -3.319 1.00 98.44 75 LEU A N 1
ATOM 570 C CA . LEU A 1 75 ? 9.140 -6.445 -2.136 1.00 98.44 75 LEU A CA 1
ATOM 571 C C . LEU A 1 75 ? 8.483 -5.483 -1.142 1.00 98.44 75 LEU A C 1
ATOM 573 O O . LEU A 1 75 ? 8.353 -5.798 0.042 1.00 98.44 75 LEU A O 1
ATOM 577 N N . GLY A 1 76 ? 7.965 -4.354 -1.637 1.00 98.62 76 GLY A N 1
ATOM 578 C CA . GLY A 1 76 ? 7.190 -3.418 -0.825 1.00 98.62 76 GLY A CA 1
ATOM 579 C C . GLY A 1 76 ? 5.988 -4.080 -0.144 1.00 98.62 76 GLY A C 1
ATOM 580 O O . GLY A 1 76 ? 5.693 -3.779 1.013 1.00 98.62 76 GLY A O 1
ATOM 581 N N . ARG A 1 77 ? 5.305 -5.019 -0.816 1.00 98.69 77 ARG A N 1
ATOM 582 C CA . ARG A 1 77 ? 4.134 -5.722 -0.254 1.00 98.69 77 ARG A CA 1
ATOM 583 C C . ARG A 1 77 ? 4.504 -6.751 0.803 1.00 98.69 77 ARG A C 1
ATOM 585 O O . ARG A 1 77 ? 3.769 -6.884 1.777 1.00 98.69 77 ARG A O 1
ATOM 592 N N . ALA A 1 78 ? 5.632 -7.441 0.642 1.00 98.69 78 ALA A N 1
ATOM 593 C CA . ALA A 1 78 ? 6.147 -8.360 1.654 1.00 98.69 78 ALA A CA 1
ATOM 594 C C . ALA A 1 78 ? 6.425 -7.632 2.976 1.00 98.69 78 ALA A C 1
ATOM 596 O O . ALA A 1 78 ? 5.987 -8.071 4.042 1.00 98.69 78 ALA A O 1
ATOM 597 N N . VAL A 1 79 ? 7.080 -6.472 2.896 1.00 98.69 79 VAL A N 1
ATOM 598 C CA . VAL A 1 79 ? 7.414 -5.661 4.071 1.00 98.69 79 VAL A CA 1
ATOM 599 C C . VAL A 1 79 ? 6.171 -5.031 4.690 1.00 98.69 79 VAL A C 1
ATOM 601 O O . VAL A 1 79 ? 5.894 -5.246 5.867 1.00 98.69 79 VAL A O 1
ATOM 604 N N . THR A 1 80 ? 5.369 -4.305 3.911 1.00 98.75 80 THR A N 1
ATOM 605 C CA . THR A 1 80 ? 4.187 -3.610 4.453 1.00 98.75 80 THR A CA 1
ATOM 606 C C . THR A 1 80 ? 3.110 -4.577 4.940 1.00 98.75 80 THR A C 1
ATOM 608 O O . THR A 1 80 ? 2.565 -4.387 6.025 1.00 98.75 80 THR A O 1
ATOM 611 N N . GLY A 1 81 ? 2.844 -5.660 4.203 1.00 98.56 81 GLY A N 1
ATOM 612 C CA . GLY A 1 81 ? 1.853 -6.667 4.585 1.00 98.56 81 GLY A CA 1
ATOM 613 C C . GLY A 1 81 ? 2.198 -7.407 5.877 1.00 98.56 81 GLY A C 1
ATOM 614 O O . GLY A 1 81 ? 1.295 -7.869 6.569 1.00 98.56 81 GLY A O 1
ATOM 615 N N . THR A 1 82 ? 3.483 -7.501 6.231 1.00 98.69 82 THR A N 1
ATOM 616 C CA . THR A 1 82 ? 3.912 -8.108 7.497 1.00 98.69 82 THR A CA 1
ATOM 617 C C . THR A 1 82 ? 4.034 -7.088 8.624 1.00 98.69 82 THR A C 1
ATOM 619 O O . THR A 1 82 ? 3.479 -7.314 9.699 1.00 98.69 82 THR A O 1
ATOM 622 N N . LEU A 1 83 ? 4.728 -5.966 8.408 1.00 98.50 83 LEU A N 1
ATOM 623 C CA . LEU A 1 83 ? 4.979 -4.973 9.455 1.00 98.50 83 LEU A CA 1
ATOM 624 C C . LEU A 1 83 ? 3.706 -4.256 9.898 1.00 98.50 83 LEU A C 1
ATOM 626 O O . LEU A 1 83 ? 3.455 -4.179 11.097 1.00 98.50 83 LEU A O 1
ATOM 630 N N . LEU A 1 84 ? 2.857 -3.812 8.967 1.00 98.75 84 LEU A N 1
ATOM 631 C CA . LEU A 1 84 ? 1.618 -3.126 9.345 1.00 98.75 84 LEU A CA 1
ATOM 632 C C . LEU A 1 84 ? 0.686 -4.053 10.126 1.00 98.75 84 LEU A C 1
ATOM 634 O O . LEU A 1 84 ? 0.090 -3.636 11.111 1.00 98.75 84 LEU A O 1
ATOM 638 N N . VAL A 1 85 ? 0.611 -5.332 9.754 1.00 98.75 85 VAL A N 1
ATOM 639 C CA . VAL A 1 85 ? -0.210 -6.310 10.478 1.00 98.75 85 VAL A CA 1
ATOM 640 C C . VAL A 1 85 ? 0.373 -6.647 11.856 1.00 98.75 85 VAL A C 1
ATOM 642 O O . VAL A 1 85 ? -0.383 -6.878 12.800 1.00 98.75 85 VAL A O 1
ATOM 645 N N . ARG A 1 86 ? 1.702 -6.640 12.017 1.00 98.62 86 ARG A N 1
ATOM 646 C CA . ARG A 1 86 ? 2.341 -6.767 13.339 1.00 98.62 86 ARG A CA 1
ATOM 647 C C . ARG A 1 86 ? 2.027 -5.568 14.234 1.00 98.62 86 ARG A C 1
ATOM 649 O O . ARG A 1 86 ? 1.689 -5.779 15.395 1.00 98.62 86 ARG A O 1
ATOM 656 N N . GLU A 1 87 ? 2.060 -4.354 13.690 1.00 98.50 87 GLU A N 1
ATOM 657 C CA . GLU A 1 87 ? 1.675 -3.133 14.413 1.00 98.50 87 GLU A CA 1
ATOM 658 C C . GLU A 1 87 ? 0.189 -3.127 14.787 1.00 98.50 87 GLU A C 1
ATOM 660 O O . GLU A 1 87 ? -0.167 -2.832 15.927 1.00 98.50 87 GLU A O 1
ATOM 665 N N . MET A 1 88 ? -0.685 -3.545 13.867 1.00 98.75 88 MET A N 1
ATOM 666 C CA . MET A 1 88 ? -2.104 -3.765 14.155 1.00 98.75 88 MET A CA 1
ATOM 667 C C . MET A 1 88 ? -2.291 -4.735 15.322 1.00 98.75 88 MET A C 1
ATOM 669 O O . MET A 1 88 ? -3.010 -4.439 16.274 1.00 98.75 88 MET A O 1
ATOM 673 N N . LYS A 1 89 ? -1.601 -5.879 15.285 1.00 98.44 89 LYS A N 1
ATOM 674 C CA . LYS A 1 89 ? -1.672 -6.891 16.341 1.00 98.44 89 LYS A CA 1
ATOM 675 C C . LYS A 1 89 ? -1.167 -6.364 17.686 1.00 98.44 89 LYS A C 1
ATOM 677 O O . LYS A 1 89 ? -1.773 -6.676 18.708 1.00 98.44 89 LYS A O 1
ATOM 682 N N . HIS A 1 90 ? -0.091 -5.575 17.697 1.00 98.12 90 HIS A N 1
ATOM 683 C CA . HIS A 1 90 ? 0.421 -4.933 18.911 1.00 98.12 90 HIS A CA 1
ATOM 684 C C . HIS A 1 90 ? -0.646 -4.051 19.580 1.00 98.12 90 HIS A C 1
ATOM 686 O O . HIS A 1 90 ? -0.756 -4.036 20.803 1.00 98.12 90 HIS A O 1
ATOM 692 N N . ASP A 1 91 ? -1.485 -3.388 18.785 1.00 98.25 91 ASP A N 1
ATOM 693 C CA . ASP A 1 91 ? -2.583 -2.550 19.278 1.00 98.25 91 ASP A CA 1
ATOM 694 C C . ASP A 1 91 ? -3.892 -3.322 19.532 1.00 98.25 91 ASP A C 1
ATOM 696 O O . ASP A 1 91 ? -4.925 -2.714 19.817 1.00 98.25 91 ASP A O 1
ATOM 700 N N . GLY A 1 92 ? -3.880 -4.655 19.420 1.00 98.19 92 GLY A N 1
ATOM 701 C CA . GLY A 1 92 ? -5.071 -5.493 19.582 1.00 98.19 92 GLY A CA 1
ATOM 702 C C . GLY A 1 92 ? -6.064 -5.407 18.416 1.00 98.19 92 GLY A C 1
ATOM 703 O O . GLY A 1 92 ? -7.251 -5.686 18.591 1.00 98.19 92 GLY A O 1
ATOM 704 N N . VAL A 1 93 ? -5.609 -5.006 17.226 1.00 98.62 93 VAL A N 1
ATOM 705 C CA . VAL A 1 93 ? -6.428 -4.893 16.014 1.00 98.62 93 VAL A CA 1
ATOM 706 C C . VAL A 1 93 ? -6.273 -6.148 15.149 1.00 98.62 93 VAL A C 1
ATOM 708 O O . VAL A 1 93 ? -5.286 -6.324 14.440 1.00 98.62 93 VAL A O 1
ATOM 711 N N . ASP A 1 94 ? -7.301 -6.997 15.147 1.00 98.50 94 ASP A N 1
ATOM 712 C CA . ASP A 1 94 ? -7.330 -8.255 14.376 1.00 98.50 94 ASP A CA 1
ATOM 713 C C . ASP A 1 94 ? -8.153 -8.173 13.074 1.00 98.50 94 ASP A C 1
ATOM 715 O O . ASP A 1 94 ? -8.423 -9.194 12.440 1.00 98.50 94 ASP A O 1
ATOM 719 N N . ILE A 1 95 ? -8.600 -6.980 12.660 1.00 98.81 95 ILE A N 1
ATOM 720 C CA . ILE A 1 95 ? -9.363 -6.789 11.414 1.00 98.81 95 ILE A CA 1
ATOM 721 C C . ILE A 1 95 ? -8.673 -5.758 10.527 1.00 98.81 95 ILE A C 1
ATOM 723 O O . ILE A 1 95 ? -8.561 -4.591 10.900 1.00 98.81 95 ILE A O 1
ATOM 727 N N . TRP A 1 96 ? -8.289 -6.164 9.318 1.00 98.75 96 TRP A N 1
ATOM 728 C CA . TRP A 1 96 ? -7.760 -5.265 8.299 1.00 98.75 96 TRP A CA 1
ATOM 729 C C . TRP A 1 96 ? -8.812 -4.912 7.253 1.00 98.75 96 TRP A C 1
ATOM 731 O O . TRP A 1 96 ? -9.274 -5.769 6.503 1.00 98.75 96 TRP A O 1
ATOM 741 N N . GLY A 1 97 ? -9.181 -3.633 7.180 1.00 98.44 97 GLY A N 1
ATOM 742 C CA . GLY A 1 97 ? -9.943 -3.081 6.061 1.00 98.44 97 GLY A CA 1
ATOM 743 C C . GLY A 1 97 ? -9.068 -2.882 4.825 1.00 98.44 97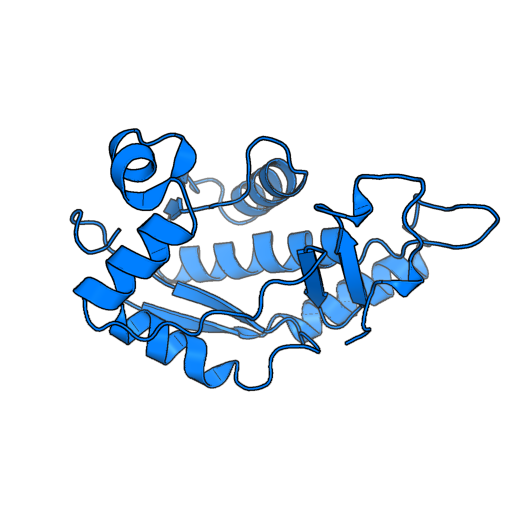 GLY A C 1
ATOM 744 O O . GLY A 1 97 ? -8.637 -1.762 4.566 1.00 98.44 97 GLY A O 1
ATOM 745 N N . ASP A 1 98 ? -8.789 -3.952 4.084 1.00 98.31 98 ASP A N 1
ATOM 746 C CA . ASP A 1 98 ? -7.894 -3.927 2.925 1.00 98.31 98 ASP A CA 1
ATOM 747 C C . ASP A 1 98 ? -8.652 -3.608 1.624 1.00 98.31 98 ASP A C 1
ATOM 749 O O . ASP A 1 98 ? -9.425 -4.421 1.109 1.00 98.31 98 ASP A O 1
ATOM 753 N N . GLY A 1 99 ? -8.377 -2.430 1.060 1.00 96.69 99 GLY A N 1
ATOM 754 C CA . GLY A 1 99 ? -8.969 -1.935 -0.184 1.00 96.69 99 GLY A CA 1
ATOM 755 C C . GLY A 1 99 ? -8.361 -2.482 -1.480 1.00 96.69 99 GLY A C 1
ATOM 756 O O . GLY A 1 99 ? -8.817 -2.078 -2.549 1.00 96.69 99 GLY A O 1
ATOM 757 N N . SER A 1 100 ? -7.363 -3.373 -1.429 1.00 96.50 100 SER A N 1
ATOM 758 C CA . SER A 1 100 ? -6.787 -3.984 -2.635 1.00 96.50 100 SER A CA 1
ATOM 759 C C . SER A 1 100 ? -7.874 -4.617 -3.519 1.00 96.50 100 SER A C 1
ATOM 761 O O . SER A 1 100 ? -8.814 -5.263 -3.033 1.00 96.50 100 SER A O 1
ATOM 763 N N . THR A 1 101 ? -7.782 -4.359 -4.828 1.00 92.12 101 THR A N 1
ATOM 764 C CA . THR A 1 101 ? -8.838 -4.676 -5.800 1.00 92.12 101 THR A CA 1
ATOM 765 C C . THR A 1 101 ? -8.882 -6.170 -6.118 1.00 92.12 101 THR A C 1
ATOM 767 O O . THR A 1 101 ? -7.863 -6.855 -6.093 1.00 92.12 101 THR A O 1
ATOM 770 N N . PHE A 1 102 ? -10.059 -6.682 -6.486 1.00 92.75 102 PHE A N 1
ATOM 771 C CA . PHE A 1 102 ? -10.255 -8.112 -6.767 1.00 92.75 102 PHE A CA 1
ATOM 772 C C . PHE A 1 102 ? -9.517 -8.645 -8.008 1.00 92.75 102 PHE A C 1
ATOM 774 O O . PHE A 1 102 ? -9.425 -9.854 -8.181 1.00 92.75 102 PHE A O 1
ATOM 781 N N . LYS A 1 103 ? -9.037 -7.757 -8.891 1.00 92.00 103 LYS A N 1
ATOM 782 C CA . LYS A 1 103 ? -8.338 -8.116 -10.140 1.00 92.00 103 LYS A CA 1
ATOM 783 C C . LYS A 1 103 ? -6.817 -7.964 -10.053 1.00 92.00 103 LYS A C 1
ATOM 785 O O . LYS A 1 103 ? -6.125 -8.344 -10.990 1.00 92.00 103 LYS A O 1
ATOM 790 N N . GLY A 1 104 ? -6.309 -7.330 -8.996 1.00 93.94 104 GLY A N 1
ATOM 791 C CA . GLY A 1 104 ? -4.887 -7.031 -8.847 1.00 93.94 104 GLY A CA 1
ATOM 792 C C . GLY A 1 104 ? -4.140 -8.123 -8.088 1.00 93.94 104 GLY A C 1
ATOM 793 O O . GLY A 1 104 ? -4.737 -8.913 -7.371 1.00 93.94 104 GLY A O 1
ATOM 794 N N . ASN A 1 105 ? -2.811 -8.120 -8.178 1.00 97.44 105 ASN A N 1
ATOM 795 C CA . ASN A 1 105 ? -1.967 -9.073 -7.445 1.00 97.44 105 ASN A CA 1
ATOM 796 C C . ASN A 1 105 ? -1.944 -8.818 -5.925 1.00 97.44 105 ASN A C 1
ATOM 798 O O . ASN A 1 105 ? -1.705 -9.727 -5.131 1.00 97.44 105 ASN A O 1
ATOM 802 N N . ASP A 1 106 ? -2.152 -7.566 -5.509 1.00 98.31 106 ASP A N 1
ATOM 803 C CA . ASP A 1 106 ? -1.943 -7.149 -4.121 1.00 98.31 106 ASP A CA 1
ATOM 804 C C . ASP A 1 106 ? -2.964 -7.754 -3.150 1.00 98.31 106 ASP A C 1
ATOM 806 O O . ASP A 1 106 ? -2.624 -7.955 -1.986 1.00 98.31 106 ASP A O 1
ATOM 810 N N . ILE A 1 107 ? -4.155 -8.146 -3.623 1.00 98.12 107 ILE A N 1
ATOM 811 C CA . ILE A 1 107 ? -5.139 -8.860 -2.797 1.00 98.12 107 ILE A CA 1
ATOM 812 C C . ILE A 1 107 ? -4.587 -10.179 -2.258 1.00 98.12 107 ILE A C 1
ATOM 814 O O . ILE A 1 107 ? -4.739 -10.469 -1.074 1.00 98.12 107 ILE A O 1
ATOM 818 N N . GLU A 1 108 ? -3.895 -10.955 -3.091 1.00 98.62 108 GLU A N 1
ATOM 819 C CA . GLU A 1 108 ? -3.329 -12.243 -2.690 1.00 98.62 108 GLU A CA 1
ATOM 820 C C . GLU A 1 108 ? -2.060 -12.067 -1.856 1.00 98.62 108 GLU A C 1
ATOM 822 O O . GLU A 1 108 ? -1.862 -12.775 -0.864 1.00 98.62 108 GLU A O 1
ATOM 827 N N . ARG A 1 109 ? -1.213 -11.094 -2.222 1.00 98.69 109 ARG A N 1
ATOM 828 C CA . ARG A 1 109 ? 0.019 -10.777 -1.482 1.00 98.69 109 ARG A CA 1
ATOM 829 C C . ARG A 1 109 ? -0.311 -10.396 -0.046 1.00 98.69 109 ARG A C 1
ATOM 831 O O . ARG A 1 109 ? 0.184 -11.021 0.891 1.00 98.69 109 ARG A O 1
ATOM 838 N N . PHE A 1 110 ? -1.183 -9.408 0.128 1.00 98.75 110 PHE A N 1
ATOM 839 C CA . PHE A 1 110 ? -1.571 -8.921 1.443 1.00 98.75 110 PHE A CA 1
ATOM 840 C C . PHE A 1 110 ? -2.356 -9.948 2.248 1.00 98.75 110 PHE A C 1
ATOM 842 O O . PHE A 1 110 ? -2.094 -10.092 3.441 1.00 98.75 110 PHE A O 1
ATOM 849 N N . TYR A 1 111 ? -3.229 -10.730 1.606 1.00 98.69 111 TYR A N 1
ATOM 850 C CA . TYR A 1 111 ? -3.892 -11.857 2.259 1.00 98.69 111 TYR A CA 1
ATOM 851 C C . TYR A 1 111 ? -2.878 -12.835 2.867 1.00 98.69 111 TYR A C 1
ATOM 853 O O . TYR A 1 111 ? -2.962 -13.175 4.049 1.00 98.69 111 TYR A O 1
ATOM 861 N N . ARG A 1 112 ? -1.874 -13.253 2.084 1.00 98.81 112 ARG A N 1
ATOM 862 C CA . ARG A 1 112 ? -0.871 -14.224 2.534 1.00 98.81 112 ARG A CA 1
ATOM 863 C C . ARG A 1 112 ? 0.043 -13.653 3.616 1.00 98.81 112 ARG A C 1
ATOM 865 O O . ARG A 1 112 ? 0.205 -14.287 4.655 1.00 98.81 112 ARG A O 1
ATOM 872 N N . TYR A 1 113 ? 0.636 -12.480 3.397 1.00 98.81 113 TYR A N 1
ATOM 873 C CA . TYR A 1 113 ? 1.540 -11.865 4.376 1.00 98.81 113 TYR A CA 1
ATOM 874 C C . TYR A 1 113 ? 0.821 -11.499 5.674 1.00 98.81 113 TYR A C 1
ATOM 876 O O . TYR A 1 113 ? 1.367 -11.730 6.752 1.00 98.81 113 TYR A O 1
ATOM 884 N N . GLY A 1 114 ? -0.418 -11.012 5.580 1.00 98.69 114 GLY A N 1
ATOM 885 C CA . GLY A 1 114 ? -1.222 -10.670 6.744 1.00 98.69 114 GLY A CA 1
ATOM 886 C C . GLY A 1 114 ? -1.525 -11.884 7.618 1.00 98.69 114 GLY A C 1
ATOM 887 O O . GLY A 1 114 ? -1.276 -11.840 8.819 1.00 98.69 114 GLY A O 1
ATOM 888 N N . LE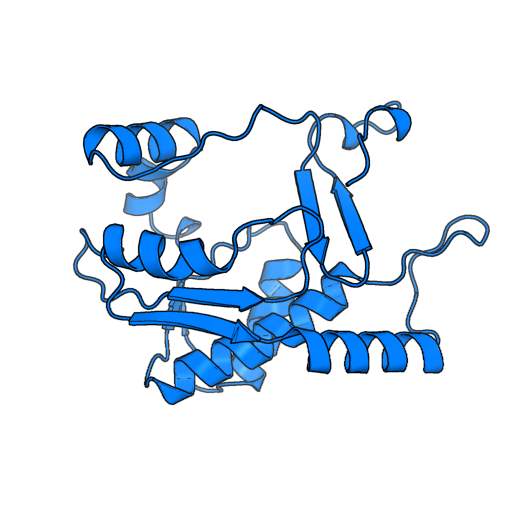U A 1 115 ? -1.968 -13.000 7.030 1.00 98.62 115 LEU A N 1
ATOM 889 C CA . LEU A 1 115 ? -2.224 -14.233 7.787 1.00 98.62 115 LEU A CA 1
ATOM 890 C C . LEU A 1 115 ? -0.947 -14.874 8.352 1.00 98.62 115 LEU A C 1
ATOM 892 O O . LEU A 1 115 ? -0.987 -15.472 9.425 1.00 98.62 115 LEU A O 1
ATOM 896 N N . LEU A 1 116 ? 0.194 -14.729 7.668 1.00 98.62 116 LEU A N 1
ATOM 897 C CA . LEU A 1 116 ? 1.492 -15.154 8.207 1.00 98.62 116 LEU A CA 1
ATOM 898 C C . LEU A 1 116 ? 1.925 -14.298 9.408 1.00 98.62 116 LEU A C 1
ATOM 900 O O . LEU A 1 116 ? 2.505 -14.821 10.357 1.00 98.62 116 LEU A O 1
ATOM 904 N N . ALA A 1 117 ? 1.653 -12.991 9.381 1.00 98.44 117 ALA A N 1
ATOM 905 C CA . ALA A 1 117 ? 1.995 -12.068 10.461 1.00 98.44 117 ALA A CA 1
ATOM 906 C C . ALA A 1 117 ? 1.038 -12.169 11.661 1.00 98.44 117 ALA A C 1
ATOM 908 O O . ALA A 1 117 ? 1.460 -12.041 12.815 1.00 98.44 117 ALA A O 1
ATOM 909 N N . ASN A 1 118 ? -0.245 -12.420 11.403 1.00 98.56 118 ASN A N 1
ATOM 910 C CA . ASN A 1 118 ? -1.261 -12.629 12.420 1.00 98.56 118 ASN A CA 1
ATOM 911 C C . ASN A 1 118 ? -2.252 -13.727 11.977 1.00 98.56 118 ASN A C 1
ATOM 913 O O . ASN A 1 118 ? -3.125 -13.457 11.153 1.00 98.56 118 ASN A O 1
ATOM 917 N N . PRO A 1 119 ? -2.185 -14.945 12.551 1.00 98.25 119 PRO A N 1
ATOM 918 C CA . PRO A 1 119 ? -3.073 -16.042 12.160 1.00 98.25 119 PRO A CA 1
ATOM 919 C C . PRO A 1 119 ? -4.547 -15.800 12.525 1.00 98.25 119 PRO A C 1
ATOM 921 O O . PRO A 1 119 ? -5.420 -16.467 11.979 1.00 98.25 119 PRO A O 1
ATOM 924 N N . ASN A 1 120 ? -4.834 -14.845 13.419 1.00 98.12 120 ASN A N 1
ATOM 925 C CA . ASN A 1 120 ? -6.197 -14.444 13.779 1.00 98.12 120 ASN A CA 1
ATOM 926 C C . ASN A 1 120 ? -6.730 -13.295 12.908 1.00 98.12 120 ASN A C 1
ATOM 928 O O . ASN A 1 120 ? -7.861 -12.847 13.117 1.00 98.12 120 ASN A O 1
ATOM 932 N N . LEU A 1 121 ? -5.932 -12.797 11.955 1.00 98.75 121 LEU A N 1
ATOM 933 C CA . LEU A 1 121 ? -6.317 -11.672 11.118 1.00 98.75 121 LEU A CA 1
ATOM 934 C C . LEU A 1 121 ? -7.558 -12.013 10.296 1.00 98.75 121 LEU A C 1
ATOM 936 O O . LEU A 1 121 ? -7.600 -12.992 9.552 1.00 98.75 121 LEU A O 1
ATOM 940 N N . ARG A 1 122 ? -8.554 -11.137 10.369 1.00 98.69 122 ARG A N 1
ATOM 941 C CA . ARG A 1 122 ? -9.684 -11.110 9.444 1.00 98.69 122 ARG A CA 1
ATOM 942 C C . ARG A 1 122 ? -9.526 -9.931 8.503 1.00 98.69 122 ARG A C 1
ATOM 944 O O . ARG A 1 122 ? -9.046 -8.873 8.896 1.00 98.69 122 ARG A O 1
ATOM 951 N N . ILE A 1 123 ? -9.955 -10.099 7.261 1.00 98.69 123 ILE A N 1
ATOM 952 C CA . ILE A 1 123 ? -9.833 -9.057 6.244 1.00 98.69 123 ILE A CA 1
ATOM 953 C C . ILE A 1 123 ? -11.233 -8.624 5.822 1.00 98.69 123 ILE A C 1
ATOM 955 O O . ILE A 1 123 ? -12.011 -9.418 5.298 1.00 98.69 123 ILE A O 1
ATOM 959 N N . TYR A 1 124 ? -11.554 -7.357 6.067 1.00 98.56 124 TYR A N 1
ATOM 960 C CA . TYR A 1 124 ? -12.750 -6.706 5.550 1.00 98.56 124 TYR A CA 1
ATOM 961 C C . TYR A 1 124 ? -12.434 -6.112 4.176 1.00 98.56 124 TYR A C 1
ATOM 963 O O . TYR A 1 124 ? -11.499 -5.323 4.041 1.00 98.56 124 TYR A O 1
ATOM 971 N N . LYS A 1 125 ? -13.221 -6.482 3.161 1.00 97.94 125 LYS A N 1
ATOM 972 C CA . LYS A 1 125 ? -13.130 -5.950 1.797 1.00 97.94 125 LYS A CA 1
ATOM 973 C C . LYS A 1 125 ? -14.264 -4.949 1.558 1.00 97.94 125 LYS A C 1
ATOM 975 O O . LYS A 1 125 ? -15.392 -5.389 1.344 1.00 97.94 125 LYS A O 1
ATOM 980 N N . PRO A 1 126 ? -14.003 -3.627 1.549 1.00 96.25 126 PRO A N 1
ATOM 981 C CA . PRO A 1 126 ? -15.065 -2.626 1.411 1.00 96.25 126 PRO A CA 1
ATOM 982 C C . PRO A 1 126 ? -15.887 -2.778 0.127 1.00 96.25 126 PRO A C 1
ATOM 984 O O . PRO A 1 126 ? -17.088 -2.558 0.127 1.00 96.25 126 PRO A O 1
ATOM 987 N N . TRP A 1 127 ? -15.273 -3.218 -0.970 1.00 95.50 127 TRP A N 1
ATOM 988 C CA . TRP A 1 127 ? -15.961 -3.421 -2.249 1.00 95.50 127 TRP A CA 1
ATOM 989 C C . TRP A 1 127 ? -16.880 -4.659 -2.288 1.00 95.50 127 TRP A C 1
ATOM 991 O O . TRP A 1 127 ? -17.573 -4.856 -3.282 1.00 95.50 127 TRP A O 1
ATOM 1001 N N . LEU A 1 128 ? -16.908 -5.482 -1.231 1.00 96.75 128 LEU A N 1
ATOM 1002 C CA . LEU A 1 128 ? -17.938 -6.512 -1.024 1.00 96.75 128 LEU A CA 1
ATOM 1003 C C . LEU A 1 128 ? -19.150 -5.990 -0.238 1.00 96.75 128 LEU A C 1
ATOM 1005 O O . LEU A 1 128 ? -20.179 -6.660 -0.185 1.00 96.75 128 LEU A O 1
ATOM 1009 N N . ASP A 1 129 ? -19.037 -4.820 0.388 1.00 96.81 129 ASP A N 1
ATOM 1010 C CA . ASP A 1 129 ? -20.094 -4.206 1.181 1.00 96.81 129 ASP A CA 1
ATOM 1011 C C . ASP A 1 129 ? -20.980 -3.336 0.280 1.00 96.81 129 ASP A C 1
ATOM 1013 O O . ASP A 1 129 ? -20.549 -2.317 -0.265 1.00 96.81 129 ASP A O 1
ATOM 1017 N N . VAL A 1 130 ? -22.234 -3.757 0.105 1.00 96.19 130 VAL A N 1
ATOM 1018 C CA . VAL A 1 130 ? -23.198 -3.096 -0.786 1.00 96.19 130 VAL A CA 1
ATOM 1019 C C . VAL A 1 130 ? -23.446 -1.645 -0.371 1.00 96.19 130 VAL A C 1
ATOM 1021 O O . VAL A 1 130 ? -23.598 -0.785 -1.240 1.00 96.19 130 VAL A O 1
ATOM 1024 N N . ASP A 1 131 ? -23.458 -1.350 0.930 1.00 95.12 131 ASP A N 1
ATOM 1025 C CA . ASP A 1 131 ? -23.669 0.013 1.413 1.00 95.12 131 ASP A CA 1
ATOM 1026 C C . ASP A 1 131 ? -22.458 0.894 1.094 1.00 95.12 131 ASP A C 1
ATOM 1028 O O . ASP A 1 131 ? -22.626 2.030 0.645 1.00 95.12 131 ASP A O 1
ATOM 1032 N N . PHE A 1 132 ? -21.242 0.354 1.232 1.00 95.31 132 PHE A N 1
ATOM 1033 C CA . PHE A 1 132 ? -20.026 1.053 0.819 1.00 95.31 132 PHE A CA 1
ATOM 1034 C C . PHE A 1 132 ? -20.017 1.322 -0.688 1.00 95.31 132 PHE A C 1
ATOM 1036 O O . PHE A 1 132 ? -19.777 2.452 -1.100 1.00 95.31 132 PHE A O 1
ATOM 1043 N N . VAL A 1 133 ? -20.308 0.318 -1.520 1.00 94.75 133 VAL A N 1
ATOM 1044 C CA . VAL A 1 133 ? -20.302 0.472 -2.985 1.00 94.75 133 VAL A CA 1
ATOM 1045 C C . VAL A 1 133 ? -21.352 1.485 -3.445 1.00 94.75 133 VAL A C 1
ATOM 1047 O O . VAL A 1 133 ? -21.071 2.293 -4.329 1.00 94.75 133 VAL A O 1
ATOM 1050 N N . ARG A 1 134 ? -22.541 1.489 -2.830 1.00 93.69 134 ARG A N 1
ATOM 1051 C CA . ARG A 1 134 ? -23.611 2.441 -3.159 1.00 93.69 134 ARG A CA 1
ATOM 1052 C C . ARG A 1 134 ? -23.222 3.890 -2.854 1.00 93.69 134 ARG A C 1
ATOM 1054 O O . ARG A 1 134 ? -23.641 4.787 -3.574 1.00 93.69 134 ARG A O 1
ATOM 1061 N N . GLU A 1 135 ? -22.461 4.122 -1.789 1.00 92.19 135 GLU A N 1
ATOM 1062 C CA . GLU A 1 135 ? -22.144 5.473 -1.305 1.00 92.19 135 GLU A CA 1
ATOM 1063 C C . GLU A 1 135 ? -20.776 5.989 -1.760 1.00 92.19 135 GLU A C 1
ATOM 1065 O O . GLU A 1 135 ? -20.587 7.194 -1.877 1.00 92.19 135 GLU A O 1
ATOM 1070 N N . MET A 1 136 ? -19.817 5.090 -1.991 1.00 90.69 136 MET A N 1
ATOM 1071 C CA . MET A 1 136 ? -18.392 5.387 -2.194 1.00 90.69 136 MET A CA 1
ATOM 1072 C C . MET A 1 136 ? -17.813 4.611 -3.394 1.00 90.69 136 MET A C 1
ATOM 1074 O O . MET A 1 136 ? -16.613 4.342 -3.445 1.00 90.69 136 MET A O 1
ATOM 1078 N N . GLY A 1 137 ? -18.655 4.213 -4.356 1.00 83.12 137 GLY A N 1
ATOM 1079 C CA . GLY A 1 137 ? -18.273 3.340 -5.474 1.00 83.12 137 GLY A CA 1
ATOM 1080 C C . GLY A 1 137 ? -17.265 3.938 -6.462 1.00 83.12 137 GLY A C 1
ATOM 1081 O O . GLY A 1 137 ? -16.587 3.190 -7.169 1.00 83.12 137 GLY A O 1
ATOM 1082 N N . GLY A 1 138 ? -17.125 5.264 -6.500 1.00 87.75 138 GLY A N 1
ATOM 1083 C CA . GLY A 1 138 ? -16.213 5.972 -7.392 1.00 87.75 138 GLY A CA 1
ATOM 1084 C C . GLY A 1 138 ? -15.487 7.137 -6.719 1.00 87.75 138 GLY A C 1
ATOM 1085 O O . GLY A 1 138 ? -15.753 7.526 -5.580 1.00 87.75 138 GLY A O 1
ATOM 1086 N N . ARG A 1 139 ? -14.503 7.699 -7.437 1.00 87.44 139 ARG A N 1
ATOM 1087 C CA . ARG A 1 139 ? -13.699 8.837 -6.951 1.00 87.44 139 ARG A CA 1
ATOM 1088 C C . ARG A 1 139 ? -14.533 10.105 -6.771 1.00 87.44 139 ARG A C 1
ATOM 1090 O O . ARG A 1 139 ? -14.263 10.863 -5.845 1.00 87.44 139 ARG A O 1
ATOM 1097 N N . ALA A 1 140 ? -15.527 10.321 -7.632 1.00 88.44 140 ALA A N 1
ATOM 1098 C CA . ALA A 1 140 ? -16.398 11.489 -7.563 1.00 88.44 140 ALA A CA 1
ATOM 1099 C C . ALA A 1 140 ? -17.241 11.471 -6.280 1.00 88.44 140 ALA A C 1
ATOM 1101 O O . ALA A 1 140 ? -17.287 12.464 -5.557 1.00 88.44 140 ALA A O 1
ATOM 1102 N N . GLU A 1 141 ? -17.829 10.321 -5.955 1.00 92.12 141 GLU A N 1
ATOM 1103 C CA . GLU A 1 141 ? -18.631 10.114 -4.751 1.00 92.12 141 GLU A CA 1
ATOM 1104 C C . GLU A 1 141 ? -17.774 10.256 -3.486 1.00 92.12 141 GLU A C 1
ATOM 1106 O O . GLU A 1 141 ? -18.148 10.980 -2.562 1.00 92.12 141 GLU A O 1
ATOM 1111 N N . MET A 1 142 ? -16.574 9.658 -3.470 1.00 92.06 142 MET A N 1
ATOM 1112 C CA . MET A 1 142 ? -15.623 9.809 -2.360 1.00 92.06 142 MET A CA 1
ATOM 1113 C C . MET A 1 142 ? -15.187 11.269 -2.152 1.00 92.06 142 MET A C 1
ATOM 1115 O O . MET A 1 142 ? -15.092 11.729 -1.012 1.00 92.06 142 MET A O 1
ATOM 1119 N N . SER A 1 143 ? -14.945 12.014 -3.234 1.00 89.94 143 SER A N 1
ATOM 1120 C CA . SER A 1 143 ? -14.594 13.436 -3.164 1.00 89.94 143 SER A CA 1
ATOM 1121 C C . SER A 1 143 ? -15.754 14.271 -2.612 1.00 89.94 143 SER A C 1
ATOM 1123 O O . SER A 1 143 ? -15.571 15.021 -1.652 1.00 89.94 143 SER A O 1
ATOM 1125 N N . ALA A 1 144 ? -16.969 14.067 -3.134 1.00 91.44 144 ALA A N 1
ATOM 1126 C CA . ALA A 1 144 ? -18.172 14.746 -2.663 1.00 91.4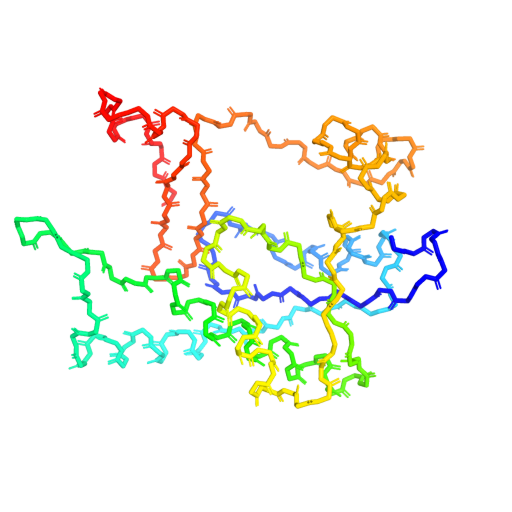4 144 ALA A CA 1
ATOM 1127 C C . ALA A 1 144 ? -18.452 14.465 -1.178 1.00 91.44 144 ALA A C 1
ATOM 1129 O O . ALA A 1 144 ? -18.809 15.385 -0.438 1.00 91.44 144 ALA A O 1
ATOM 1130 N N . PHE A 1 145 ? -18.232 13.227 -0.720 1.00 92.38 145 PHE A N 1
ATOM 1131 C CA . PHE A 1 145 ? -18.335 12.859 0.691 1.00 92.38 145 PHE A CA 1
ATOM 1132 C C . PHE A 1 145 ? -17.373 13.682 1.561 1.00 92.38 145 PHE A C 1
ATOM 1134 O O . PHE A 1 145 ? -17.800 14.290 2.545 1.00 92.38 145 PHE A O 1
ATOM 1141 N N . LEU A 1 146 ? -16.091 13.764 1.190 1.00 92.44 146 LEU A N 1
ATOM 1142 C CA . LEU A 1 146 ? -15.099 14.535 1.951 1.00 92.44 146 LEU A CA 1
ATOM 1143 C C . LEU A 1 146 ? -15.424 16.034 1.965 1.00 92.44 146 LEU A C 1
ATOM 1145 O O . LEU A 1 146 ? -15.377 16.659 3.028 1.00 92.44 146 LEU A O 1
ATOM 1149 N N . THR A 1 147 ? -15.834 16.597 0.825 1.00 91.88 147 THR A N 1
ATOM 1150 C CA . THR A 1 147 ? -16.255 18.001 0.723 1.00 91.88 147 THR A CA 1
ATOM 1151 C C . THR A 1 147 ? -17.470 18.297 1.600 1.00 91.88 147 THR A C 1
ATOM 1153 O O . THR A 1 147 ? -17.448 19.261 2.366 1.00 91.88 147 THR A O 1
ATOM 1156 N N . ALA A 1 148 ? -18.509 17.456 1.555 1.00 93.50 148 ALA A N 1
ATOM 1157 C CA . ALA A 1 148 ? -19.715 17.626 2.367 1.00 93.50 148 ALA A CA 1
ATOM 1158 C C . ALA A 1 148 ? -19.412 17.590 3.874 1.00 93.50 148 ALA A C 1
ATOM 1160 O O . ALA A 1 148 ? -20.046 18.297 4.660 1.00 93.50 148 ALA A O 1
ATOM 1161 N N . LYS A 1 149 ? -18.409 16.804 4.277 1.00 92.69 149 LYS A N 1
ATOM 1162 C CA . LYS A 1 149 ? -17.949 16.686 5.667 1.00 92.69 149 LYS A CA 1
ATOM 1163 C C . LYS A 1 149 ? -16.904 17.729 6.063 1.00 92.69 149 LYS A C 1
ATOM 1165 O O . LYS A 1 149 ? -16.480 17.737 7.215 1.00 92.69 149 LYS A O 1
ATOM 1170 N N . LYS A 1 150 ? -16.510 18.621 5.144 1.00 93.38 150 LYS A N 1
ATOM 1171 C CA . LYS A 1 150 ? -15.445 19.623 5.342 1.00 93.38 150 LYS A CA 1
ATOM 1172 C C . LYS A 1 150 ? -14.131 18.987 5.809 1.00 93.38 150 LYS A C 1
ATOM 1174 O O . LYS A 1 150 ? -13.390 19.575 6.595 1.00 93.38 150 LYS A O 1
ATOM 1179 N N . LEU A 1 151 ? -13.863 17.770 5.345 1.00 92.19 151 LEU A N 1
ATOM 1180 C CA . LEU A 1 151 ? -12.638 17.049 5.648 1.00 92.19 151 LEU A CA 1
ATOM 1181 C C . LEU A 1 151 ? -11.569 17.412 4.613 1.00 92.19 151 LEU A C 1
ATOM 1183 O O . LEU A 1 151 ? -11.908 17.615 3.443 1.00 92.19 151 LEU A O 1
ATOM 1187 N N . PRO A 1 152 ? -10.286 17.511 5.012 1.00 86.62 152 PRO A N 1
ATOM 1188 C CA . PRO A 1 152 ? -9.224 17.792 4.061 1.00 86.62 152 PRO A CA 1
ATOM 1189 C C . PRO A 1 152 ? -9.232 16.756 2.931 1.00 86.62 152 PRO A C 1
ATOM 1191 O O . PRO A 1 152 ? -9.327 15.558 3.159 1.00 86.62 152 PRO A O 1
ATOM 1194 N N . TYR A 1 153 ? -9.143 17.220 1.692 1.00 81.88 153 TYR A N 1
ATOM 1195 C CA . TYR A 1 153 ? -8.969 16.377 0.517 1.00 81.88 153 TYR A CA 1
ATOM 1196 C C . TYR A 1 153 ? -8.099 17.147 -0.461 1.00 81.88 153 TYR A C 1
ATOM 1198 O O . TYR A 1 153 ? -8.376 18.306 -0.768 1.00 81.88 153 TYR A O 1
ATOM 1206 N N . ARG A 1 154 ? -7.021 16.517 -0.923 1.00 69.88 154 ARG A N 1
ATOM 1207 C CA . ARG A 1 154 ? -6.179 17.072 -1.976 1.00 69.88 154 ARG A CA 1
ATOM 1208 C C . ARG A 1 154 ? -6.471 16.271 -3.226 1.00 69.88 154 ARG A C 1
ATOM 1210 O O . ARG A 1 154 ? -6.002 15.141 -3.342 1.00 69.88 154 ARG A O 1
ATOM 1217 N N . ASP A 1 155 ? -7.258 16.844 -4.128 1.00 67.12 155 ASP A N 1
ATOM 1218 C CA . ASP A 1 155 ? -7.465 16.195 -5.411 1.00 67.12 155 ASP A CA 1
ATOM 1219 C C . ASP A 1 155 ? -6.146 16.230 -6.182 1.00 67.12 155 ASP A C 1
ATOM 1221 O O . ASP A 1 155 ? -5.522 17.283 -6.350 1.00 67.12 155 ASP A O 1
ATOM 1225 N N . SER A 1 156 ? -5.671 15.057 -6.582 1.00 66.38 156 SER A N 1
ATOM 1226 C CA . SER A 1 156 ? -4.488 14.986 -7.432 1.00 66.38 156 SER A CA 1
ATOM 1227 C C . SER A 1 156 ? -4.903 15.316 -8.859 1.00 66.38 156 SER A C 1
ATOM 1229 O O . SER A 1 156 ? -5.955 14.871 -9.317 1.00 66.38 156 SER A O 1
ATOM 1231 N N . ALA A 1 157 ? -4.076 16.079 -9.577 1.00 68.88 157 ALA A N 1
ATOM 1232 C CA . ALA A 1 157 ? -4.295 16.299 -11.001 1.00 68.88 157 ALA A CA 1
ATOM 1233 C C . ALA A 1 157 ? -4.457 14.942 -11.707 1.00 68.88 157 ALA A C 1
ATOM 1235 O O . ALA A 1 157 ? -3.706 13.998 -11.440 1.00 68.88 157 ALA A O 1
ATOM 1236 N N . GLN A 1 158 ? -5.453 14.832 -12.587 1.00 75.06 158 GLN A N 1
ATOM 1237 C CA . GLN A 1 158 ? -5.746 13.586 -13.282 1.00 75.06 158 GLN A CA 1
ATOM 1238 C C . GLN A 1 158 ? -4.534 13.168 -14.129 1.00 75.06 158 GLN A C 1
ATOM 1240 O O . GLN A 1 158 ? -4.224 13.779 -15.146 1.00 75.06 158 GLN A O 1
ATOM 1245 N N . LYS A 1 159 ? -3.823 12.122 -13.694 1.00 81.00 159 LYS A N 1
ATOM 1246 C CA . LYS A 1 159 ? -2.684 11.554 -14.434 1.00 81.00 159 LYS A CA 1
ATOM 1247 C C . LYS A 1 159 ? -3.165 10.593 -15.525 1.00 81.00 159 LYS A C 1
ATOM 1249 O O . LYS A 1 159 ? -4.168 9.902 -15.327 1.00 81.00 159 LYS A O 1
ATOM 1254 N N . ALA A 1 160 ? -2.415 10.483 -16.620 1.00 88.50 160 ALA A N 1
ATOM 1255 C CA . ALA A 1 160 ? -2.679 9.540 -17.717 1.00 88.50 160 ALA A CA 1
ATOM 1256 C C . ALA A 1 160 ? -2.354 8.070 -17.375 1.00 88.50 160 ALA A C 1
ATOM 1258 O O . ALA A 1 160 ? -2.636 7.182 -18.168 1.00 88.50 160 ALA A O 1
ATOM 1259 N N . TYR A 1 161 ? -1.793 7.820 -16.189 1.00 91.44 161 TYR A N 1
ATOM 1260 C CA . TYR A 1 161 ? -1.420 6.508 -15.653 1.00 91.44 161 TYR A CA 1
ATOM 1261 C C . TYR A 1 161 ? -1.671 6.458 -14.130 1.00 91.44 161 TYR A C 1
ATOM 1263 O O . TYR A 1 161 ? -2.061 7.460 -13.510 1.00 91.44 161 TYR A O 1
ATOM 1271 N N . SER A 1 162 ? -1.544 5.276 -13.538 1.00 91.62 162 SER A N 1
ATOM 1272 C CA . SER A 1 162 ? -1.447 5.018 -12.098 1.00 91.62 162 SER A CA 1
ATOM 1273 C C . SER A 1 162 ? 0.027 4.852 -11.718 1.00 91.62 162 SER A C 1
ATOM 1275 O O . SER A 1 162 ? 0.805 4.386 -12.547 1.00 91.62 162 SER A O 1
ATOM 1277 N N . THR A 1 163 ? 0.407 5.233 -10.496 1.00 94.25 163 THR A N 1
ATOM 1278 C CA . THR A 1 163 ? 1.777 5.079 -9.984 1.00 94.25 163 THR A CA 1
ATOM 1279 C C . THR A 1 163 ? 1.744 4.402 -8.621 1.00 94.25 163 THR A C 1
ATOM 1281 O O . THR A 1 163 ? 0.947 4.791 -7.770 1.00 94.25 163 THR A O 1
ATOM 1284 N N . ASP A 1 164 ? 2.635 3.437 -8.419 1.00 95.81 164 ASP A N 1
ATOM 1285 C CA . ASP A 1 164 ? 3.001 2.891 -7.111 1.00 95.81 164 ASP A CA 1
ATOM 1286 C C . ASP A 1 164 ? 4.516 2.999 -6.951 1.00 95.81 164 ASP A C 1
ATOM 1288 O O . ASP A 1 164 ? 5.253 2.661 -7.880 1.00 95.81 164 ASP A O 1
ATOM 1292 N N . ALA A 1 165 ? 4.984 3.484 -5.803 1.00 97.06 165 ALA A N 1
ATOM 1293 C CA . ALA A 1 165 ? 6.397 3.756 -5.590 1.00 97.06 165 ALA A CA 1
ATOM 1294 C C . ALA A 1 165 ? 6.842 3.459 -4.158 1.00 97.06 165 ALA A C 1
ATOM 1296 O O . ALA A 1 165 ? 6.062 3.547 -3.208 1.00 97.06 165 ALA A O 1
ATOM 1297 N N . ASN A 1 166 ? 8.119 3.118 -4.028 1.00 97.94 166 ASN A N 1
ATOM 1298 C CA . ASN A 1 166 ? 8.853 2.984 -2.776 1.00 97.94 166 ASN A CA 1
ATOM 1299 C C . ASN A 1 166 ? 10.346 3.268 -3.022 1.00 97.94 166 ASN A C 1
ATOM 1301 O O . ASN A 1 166 ? 10.738 3.537 -4.158 1.00 97.94 166 ASN A O 1
ATOM 1305 N N . ILE A 1 167 ? 11.179 3.174 -1.983 1.00 97.50 167 ILE A N 1
ATOM 1306 C CA . ILE A 1 167 ? 12.615 3.494 -2.048 1.00 97.50 167 ILE A CA 1
ATOM 1307 C C . ILE A 1 167 ? 13.389 2.740 -3.145 1.00 97.50 167 ILE A C 1
ATOM 1309 O O . ILE A 1 167 ? 14.406 3.234 -3.624 1.00 97.50 167 ILE A O 1
ATOM 1313 N N . TRP A 1 168 ? 12.921 1.560 -3.571 1.00 97.69 168 TRP A N 1
ATOM 1314 C CA . TRP A 1 168 ? 13.575 0.767 -4.618 1.00 97.69 168 TRP A CA 1
ATOM 1315 C C . TRP A 1 168 ? 13.150 1.120 -6.037 1.00 97.69 168 TRP A C 1
ATOM 1317 O O . TRP A 1 168 ? 13.849 0.768 -6.987 1.00 97.69 168 TRP A O 1
ATOM 1327 N N . GLY A 1 169 ? 12.007 1.776 -6.212 1.00 97.06 169 GLY A N 1
ATOM 1328 C CA . GLY A 1 169 ? 11.562 2.208 -7.526 1.00 97.06 169 GLY A CA 1
ATOM 1329 C C . GLY A 1 169 ? 10.074 2.496 -7.610 1.00 97.06 169 GLY A C 1
ATOM 1330 O O . GLY A 1 169 ? 9.311 2.302 -6.663 1.00 97.06 169 GLY A O 1
ATOM 1331 N N . ALA A 1 170 ? 9.675 2.923 -8.802 1.00 97.44 170 ALA A N 1
ATOM 1332 C CA . ALA A 1 170 ? 8.304 3.247 -9.151 1.00 97.44 170 ALA A CA 1
ATOM 1333 C C . ALA A 1 170 ? 7.815 2.366 -10.304 1.00 97.44 170 ALA A C 1
ATOM 1335 O O . ALA A 1 170 ? 8.577 1.993 -11.199 1.00 97.44 170 ALA A O 1
ATOM 1336 N N . THR A 1 171 ? 6.529 2.042 -10.280 1.00 97.06 171 THR A N 1
ATOM 1337 C CA . THR A 1 171 ? 5.817 1.373 -11.367 1.00 97.06 171 THR A CA 1
ATOM 1338 C C . THR A 1 171 ? 4.727 2.295 -11.892 1.00 97.06 171 THR A C 1
ATOM 1340 O O . THR A 1 171 ? 4.102 3.030 -11.126 1.00 97.06 171 THR A O 1
ATOM 1343 N N . HIS A 1 172 ? 4.523 2.274 -13.209 1.00 96.44 172 HIS A N 1
ATOM 1344 C CA . HIS A 1 172 ? 3.514 3.076 -13.891 1.00 96.44 172 HIS A CA 1
ATOM 1345 C C . HIS A 1 172 ? 2.674 2.169 -14.786 1.00 96.44 172 HIS A C 1
ATOM 1347 O O . HIS A 1 172 ? 3.223 1.447 -15.616 1.00 96.44 172 HIS A O 1
ATOM 1353 N N . GLU A 1 173 ? 1.356 2.197 -14.611 1.00 95.19 173 GLU A N 1
ATOM 1354 C CA . GLU A 1 173 ? 0.436 1.269 -15.280 1.00 95.19 173 GLU A CA 1
ATOM 1355 C C . GLU A 1 173 ? -0.969 1.863 -15.464 1.00 95.19 173 GLU A C 1
ATOM 1357 O O . GLU A 1 173 ? -1.246 2.981 -15.021 1.00 95.19 173 GLU A O 1
ATOM 1362 N N . ALA A 1 174 ? -1.869 1.087 -16.075 1.00 94.12 174 ALA A N 1
ATOM 1363 C CA . ALA A 1 174 ? -3.285 1.398 -16.285 1.00 94.12 174 ALA A CA 1
ATOM 1364 C C . ALA A 1 174 ? -3.562 2.633 -17.170 1.00 94.12 174 ALA A C 1
ATOM 1366 O O . ALA A 1 174 ? -2.656 3.359 -17.595 1.00 94.12 174 ALA A O 1
ATOM 1367 N N . LYS A 1 175 ? -4.852 2.894 -17.426 1.00 93.62 175 LYS A N 1
ATOM 1368 C CA . LYS A 1 175 ? -5.328 4.043 -18.219 1.00 93.62 175 LYS A CA 1
ATOM 1369 C C . LYS A 1 175 ? -4.690 4.039 -19.615 1.00 93.62 175 LYS A C 1
ATOM 1371 O O . LYS A 1 175 ? -4.778 3.043 -20.318 1.00 93.62 175 LYS A O 1
ATOM 1376 N N . SER A 1 176 ? -4.028 5.118 -20.037 1.00 96.12 176 SER A N 1
ATOM 1377 C CA . SER A 1 176 ? -3.428 5.200 -21.373 1.00 96.12 176 SER A CA 1
ATOM 1378 C C . SER A 1 176 ? -2.327 4.159 -21.606 1.00 96.12 176 SER A C 1
ATOM 1380 O O . SER A 1 176 ? -2.087 3.809 -22.758 1.00 96.12 176 SER A O 1
ATOM 1382 N N . LEU A 1 177 ? -1.689 3.643 -20.545 1.00 96.56 177 LEU A N 1
ATOM 1383 C CA . LEU A 1 177 ? -0.679 2.579 -20.637 1.00 96.56 177 LEU A CA 1
ATOM 1384 C C . LEU A 1 177 ? -1.278 1.173 -20.829 1.00 96.56 177 LEU A C 1
ATOM 1386 O O . LEU A 1 177 ? -0.518 0.221 -20.979 1.00 96.56 177 LEU A O 1
ATOM 1390 N N . GLU A 1 178 ? -2.607 1.018 -20.828 1.00 96.62 178 GLU A N 1
ATOM 1391 C CA . GLU A 1 178 ? -3.259 -0.252 -21.200 1.00 96.62 178 GLU A CA 1
ATOM 1392 C C . GLU A 1 178 ? -3.145 -0.521 -22.705 1.00 96.62 178 GLU A C 1
ATOM 1394 O O . GLU A 1 178 ? -3.076 -1.673 -23.133 1.00 96.62 178 GLU A O 1
ATOM 1399 N N . GLU A 1 179 ? -3.067 0.542 -23.506 1.00 97.56 179 GLU A N 1
ATOM 1400 C CA . GLU A 1 179 ? -2.909 0.454 -24.952 1.00 97.56 179 GLU A CA 1
ATOM 1401 C C . GLU A 1 179 ? -1.437 0.249 -25.319 1.00 97.56 179 GLU A C 1
ATOM 1403 O O . GLU A 1 179 ? -0.603 1.133 -25.120 1.00 97.56 179 GLU A O 1
ATOM 1408 N N . LEU A 1 180 ? -1.111 -0.897 -25.925 1.00 97.50 180 LEU A N 1
ATOM 1409 C CA . LEU A 1 180 ? 0.271 -1.250 -26.286 1.00 97.50 180 LEU A CA 1
ATOM 1410 C C . LEU A 1 180 ? 0.900 -0.308 -27.327 1.00 97.50 180 LEU A C 1
ATOM 1412 O O . LEU A 1 180 ? 2.120 -0.284 -27.483 1.00 97.50 180 LEU A O 1
ATOM 1416 N N . SER A 1 181 ? 0.086 0.470 -28.046 1.00 97.50 181 SER A N 1
ATOM 1417 C CA . SER A 1 181 ? 0.557 1.523 -28.953 1.00 97.50 181 SER A CA 1
ATOM 1418 C C . SER A 1 181 ? 0.998 2.801 -28.231 1.00 97.50 181 SER A C 1
ATOM 1420 O O . SER A 1 181 ? 1.639 3.656 -28.843 1.00 97.50 181 SER A O 1
ATOM 1422 N N . THR A 1 182 ? 0.652 2.967 -26.953 1.00 97.44 182 THR A N 1
ATOM 1423 C CA . THR A 1 182 ? 1.049 4.129 -26.156 1.00 97.44 182 THR A CA 1
ATOM 1424 C C . THR A 1 182 ? 2.509 4.003 -25.733 1.00 97.44 182 THR A C 1
ATOM 1426 O O . THR A 1 182 ? 2.924 3.032 -25.106 1.00 97.44 182 THR A O 1
ATOM 1429 N N . SER A 1 183 ? 3.309 5.020 -26.050 1.00 95.75 183 SER A N 1
ATOM 1430 C CA . SER A 1 183 ? 4.722 5.056 -25.668 1.00 95.75 183 SER A CA 1
ATOM 1431 C C . SER A 1 183 ? 4.909 5.313 -24.170 1.00 95.75 183 SER A C 1
ATOM 1433 O O . SER A 1 183 ? 4.224 6.155 -23.592 1.00 95.75 183 SER A O 1
ATOM 1435 N N . MET A 1 184 ? 5.934 4.698 -23.566 1.00 93.62 184 MET A N 1
ATOM 1436 C CA . MET A 1 184 ? 6.375 5.001 -22.193 1.00 93.62 184 MET A CA 1
ATOM 1437 C C . MET A 1 184 ? 6.731 6.482 -21.969 1.00 93.62 184 MET A C 1
ATOM 1439 O O . MET A 1 184 ? 6.776 6.933 -20.830 1.00 93.62 184 MET A O 1
ATOM 1443 N N . HIS A 1 185 ? 6.957 7.262 -23.031 1.00 95.62 185 HIS A N 1
ATOM 1444 C CA . HIS A 1 185 ? 7.279 8.690 -22.940 1.00 95.62 185 HIS A CA 1
ATOM 1445 C C . HIS A 1 185 ? 6.125 9.576 -22.448 1.00 95.62 185 HIS A C 1
ATOM 1447 O O . HIS A 1 185 ? 6.354 10.751 -22.175 1.00 95.62 185 HIS A O 1
ATOM 1453 N N . ILE A 1 186 ? 4.906 9.043 -22.292 1.00 94.69 186 ILE A N 1
ATOM 1454 C CA . ILE A 1 186 ? 3.828 9.772 -21.604 1.00 94.69 186 ILE A CA 1
ATOM 1455 C C . ILE A 1 186 ? 4.056 9.874 -20.089 1.00 94.69 186 ILE A C 1
ATOM 1457 O O . ILE A 1 186 ? 3.383 10.656 -19.419 1.00 94.69 186 ILE A O 1
ATOM 1461 N N . VAL A 1 187 ? 4.964 9.061 -19.538 1.00 93.06 187 VAL A N 1
ATOM 1462 C CA . VAL A 1 187 ? 5.282 9.041 -18.112 1.00 93.06 187 VAL A CA 1
ATOM 1463 C C . VAL A 1 187 ? 6.232 10.187 -17.783 1.00 93.06 187 VAL A C 1
ATOM 1465 O O . VAL A 1 187 ? 7.350 10.238 -18.288 1.00 93.06 187 VAL A O 1
ATOM 1468 N N . ALA A 1 188 ? 5.797 11.076 -16.891 1.00 90.62 188 ALA A N 1
ATOM 1469 C CA . ALA A 1 188 ? 6.668 11.989 -16.163 1.00 90.62 188 ALA A CA 1
ATOM 1470 C C . ALA A 1 188 ? 7.293 11.229 -14.975 1.00 90.62 188 ALA A C 1
ATOM 1472 O O . ALA A 1 188 ? 6.537 10.821 -14.080 1.00 90.62 188 ALA A O 1
ATOM 1473 N N . PRO A 1 189 ? 8.621 10.999 -14.973 1.00 82.94 189 PRO A N 1
ATOM 1474 C CA . PRO A 1 189 ? 9.307 10.326 -13.875 1.00 82.94 189 PRO A CA 1
ATOM 1475 C C . PRO A 1 189 ? 9.214 11.140 -12.582 1.00 82.94 189 PRO A C 1
ATOM 1477 O O . PRO A 1 189 ? 9.118 12.369 -12.627 1.00 82.94 189 PRO A O 1
ATOM 1480 N N . ILE A 1 190 ? 9.243 10.432 -11.455 1.00 85.06 190 ILE A N 1
ATOM 1481 C CA . ILE A 1 190 ? 9.305 10.986 -10.096 1.00 85.06 190 ILE A CA 1
ATOM 1482 C C . ILE A 1 190 ? 10.701 10.801 -9.514 1.00 85.06 190 ILE A C 1
ATOM 1484 O O . ILE A 1 190 ? 11.362 9.811 -9.907 1.00 85.06 190 ILE A O 1
#

Radius of gyration: 17.86 Å; chains: 1; bounding box: 46×36×48 Å

Secondary structure (DSSP, 8-state):
-GGGT----EEEEE---TT-S-TTHHHHHHHHTT-S-EEEEE-HHHHHHHHHHHHHHT----EETTEE---HHHHHHHHHHHHHHHHHHHTT--EEE----TTSTHHHHHHHHHHHH-TT-EEE-GGG-HHHHHHHSSHHHHHHHHHHTT----PPP--SSEEEEETTEEEEESGGGGSTTS-GGG----

Foldseek 3Di:
DVVVPDAAEAEAEQQAFPPDDCSVCPQVLVVLVPHPGHDYHYQNVVLVVLLVVCVVVVVWDDDDPRRTDSCSVLSVLLRCLQRVLLVCVVVVHQEAADADDPPDPSVVSSVVNNCVNPVSHDYHHLVVPPVSCVQPVDPVSVVVVCVVVVRDDDDDDDQQWDWDGGPVGIDTHDHQNVDPPDDPVSDDGD

Sequence (190 aa):
MRERGAMPYAYTADIGQPDETDLESIPQRAKTYGAVEAKLVDCRELLVQEGLTALQCGAFHITTAGKTYFNTTPLGRAVTGTLLVREMKHDGVDIWGDGSTFKGNDIERFYRYGLLANPNLRIYKPWLDVDFVREMGGRAEMSAFLTAKKLPYRDSAQKAYSTDANIWGATHEAKSLEELSTSMHIVAPI